Protein AF-0000000084808551 (afdb_homodimer)

Solvent-accessible surface area (backbone atoms only — not comparable to full-atom values): 12684 Å² total; per-residue (Å²): 131,80,80,49,69,65,49,28,39,49,51,32,48,53,36,48,51,49,49,54,62,71,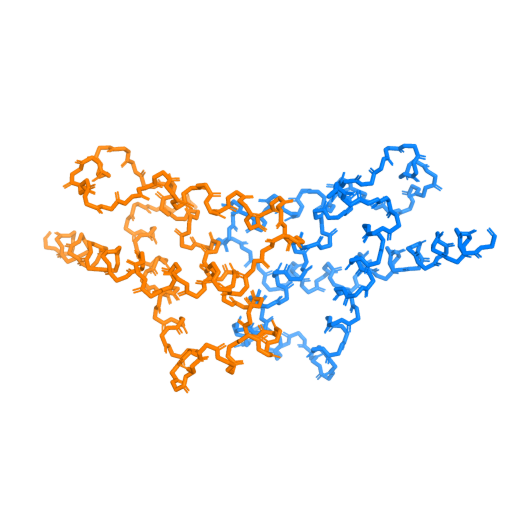46,59,90,57,50,70,69,59,47,61,71,34,62,67,60,45,45,33,49,49,36,39,47,39,51,35,20,45,32,56,61,69,46,56,65,75,62,47,67,73,44,71,88,53,64,61,64,57,38,42,53,47,32,50,40,59,64,73,37,58,90,69,66,48,58,66,60,55,50,48,42,60,70,62,55,41,57,62,50,47,56,50,37,51,52,51,52,55,54,66,76,99,129,81,79,50,69,66,50,31,38,47,51,34,49,52,35,50,50,48,50,53,63,71,47,61,90,57,50,68,68,59,47,62,70,34,63,67,60,45,42,33,48,50,36,39,47,38,51,35,20,45,32,56,63,68,46,56,65,77,61,49,67,74,44,71,88,54,63,62,66,58,39,44,51,47,33,48,38,57,64,73,37,56,89,69,66,46,60,67,60,54,50,48,43,60,69,63,54,41,56,64,51,47,55,49,36,51,52,53,52,56,54,65,76,100

Secondary structure (DSSP, 8-state):
----HHHHHHHHHHHHHHHHHHTTT--HHHHHH-HHHHHHHHHHHHHHHHHHHHS-HHHHTT-TTS-HHHHHHHHHHHHH-GGG--HHHHHHIIIIIHHHHHHHHHHHHHHHT-/-PPPHHHHHHHHHHHHHHHHHHTTT--HHHHHH-HHHHHHHHHHHHHHHHHHHHS-HHHHTT-TTS-HHHHHHHHHHHHH-GGG--HHHHHHIIIIIHHHHHHHHHHHHHHHT-

Foldseek 3Di:
DDDDLLSLLVLLLVLLVVLCVLCVPPDLVNQQVDPVSVVSLLVSLLSNLVSLVPHDPVLCVVPVVAPNVVSVVSNVCVVPVVVPDHSVVSVCCSVPRSVVSNVSSVVVNVVVVD/DDDDLLSLLVLLLVLLVVLCVLCVPPDLVNQQVDPVSVVSLLVSLLSNLVSLVPHDPVLCVVPVVAPNVVSVVVNVCVVPVVVPDHSVVSVCCSVPRSVVSNVSSVVVNVVVVD

Sequence (228 aa):
MPPSVDDRFRDILDAIAELDDLLQGYDFEKFSRERRTRLLTERLLEIVCEASRSIPDAIKQGEPTIDWRSMIDFGNLLRHAYHSTRADTVWEIIRNRLPPLQAFAERRLHQSGEMPPSVDDRFRDILDAIAELDDLLQGYDFEKFSRERRTRLLTERLLEIVCEASRSIPDAIKQGEPTIDWRSMIDFGNLLRHAYHSTRADTVWEIIRNRLPPLQAFAERRLHQSGE

Structure (mmCIF, N/CA/C/O backbone):
data_AF-0000000084808551-model_v1
#
loop_
_entity.id
_entity.type
_entity.pdbx_description
1 polymer 'DUF86 domain-containing protein'
#
loop_
_atom_site.group_PDB
_atom_site.id
_atom_site.type_symbol
_atom_site.label_atom_id
_atom_site.label_alt_id
_atom_site.label_comp_id
_atom_site.label_asym_id
_atom_site.label_entity_id
_atom_site.label_seq_id
_atom_site.pdbx_PDB_ins_code
_atom_site.Cartn_x
_atom_site.Cartn_y
_atom_site.Cartn_z
_atom_site.occupancy
_atom_site.B_iso_or_equiv
_atom_site.auth_seq_id
_atom_site.auth_comp_id
_atom_site.auth_asym_id
_atom_site.auth_atom_id
_atom_site.pdbx_PDB_model_num
ATOM 1 N N . MET A 1 1 ? 2.316 18.234 -12.75 1 75.12 1 MET A N 1
ATOM 2 C CA . MET A 1 1 ? 3.264 18.891 -11.852 1 75.12 1 MET A CA 1
ATOM 3 C C . MET A 1 1 ? 3.434 18.094 -10.562 1 75.12 1 MET A C 1
ATOM 5 O O . MET A 1 1 ? 2.506 17.406 -10.125 1 75.12 1 MET A O 1
ATOM 9 N N . PRO A 1 2 ? 4.637 18.125 -10.008 1 85 2 PRO A N 1
ATOM 10 C CA . PRO A 1 2 ? 4.82 17.438 -8.727 1 85 2 PRO A CA 1
ATOM 11 C C . PRO A 1 2 ? 3.998 18.062 -7.602 1 85 2 PRO A C 1
ATOM 13 O O . PRO A 1 2 ? 3.691 19.25 -7.641 1 85 2 PRO A O 1
ATOM 16 N N . PRO A 1 3 ? 3.602 17.266 -6.707 1 91.19 3 PRO A N 1
ATOM 17 C CA . PRO A 1 3 ? 2.838 17.797 -5.578 1 91.19 3 PRO A CA 1
ATOM 18 C C . PRO A 1 3 ? 3.623 18.844 -4.781 1 91.19 3 PRO A C 1
ATOM 20 O O . PRO A 1 3 ? 4.836 18.703 -4.609 1 91.19 3 PRO A O 1
ATOM 23 N N . SER A 1 4 ? 2.938 19.844 -4.344 1 94.62 4 SER A N 1
ATOM 24 C CA . SER A 1 4 ? 3.51 20.828 -3.443 1 94.62 4 SER A CA 1
ATOM 25 C C . SER A 1 4 ? 3.559 20.312 -2.01 1 94.62 4 SER A C 1
ATOM 27 O O . SER A 1 4 ? 3.018 19.25 -1.708 1 94.62 4 SER A O 1
ATOM 29 N N . VAL A 1 5 ? 4.184 21.109 -1.146 1 95.88 5 VAL A N 1
ATOM 30 C CA . VAL A 1 5 ? 4.219 20.75 0.27 1 95.88 5 VAL A CA 1
ATOM 31 C C . VAL A 1 5 ? 2.803 20.75 0.838 1 95.88 5 VAL A C 1
ATOM 33 O O . VAL A 1 5 ? 2.439 19.859 1.61 1 95.88 5 VAL A O 1
ATOM 36 N N . ASP A 1 6 ? 2.025 21.703 0.424 1 96.69 6 ASP A N 1
ATOM 37 C CA . ASP A 1 6 ? 0.639 21.766 0.875 1 96.69 6 ASP A CA 1
ATOM 38 C C . ASP A 1 6 ? -0.145 20.547 0.404 1 96.69 6 ASP A C 1
ATOM 40 O O . ASP A 1 6 ? -1.005 20.031 1.126 1 96.69 6 ASP A O 1
ATOM 44 N N . ASP A 1 7 ? 0.199 20.109 -0.811 1 96.62 7 ASP A N 1
ATOM 45 C CA . ASP A 1 7 ? -0.444 18.906 -1.312 1 96.62 7 ASP A CA 1
ATOM 46 C C . ASP A 1 7 ? -0.136 17.703 -0.415 1 96.62 7 ASP A C 1
ATOM 48 O O . ASP A 1 7 ? -1.01 16.875 -0.159 1 96.62 7 ASP A O 1
ATOM 52 N N . ARG A 1 8 ? 1.089 17.656 0.033 1 97.38 8 ARG A N 1
ATOM 53 C CA . ARG A 1 8 ? 1.497 16.562 0.903 1 97.38 8 ARG A CA 1
ATOM 54 C C . ARG A 1 8 ? 0.728 16.594 2.219 1 97.38 8 ARG A C 1
ATOM 56 O O . ARG A 1 8 ? 0.238 15.555 2.68 1 97.38 8 ARG A O 1
ATOM 63 N N . PHE A 1 9 ? 0.59 17.734 2.773 1 97.88 9 PHE A N 1
ATOM 64 C CA . PHE A 1 9 ? -0.144 17.844 4.027 1 97.88 9 PHE A CA 1
ATOM 65 C C . PHE A 1 9 ? -1.618 17.516 3.826 1 97.88 9 PHE A C 1
ATOM 67 O O . PHE A 1 9 ? -2.246 16.906 4.691 1 97.88 9 PHE A O 1
ATOM 74 N N . ARG A 1 10 ? -2.168 17.906 2.746 1 97.94 10 ARG A N 1
ATOM 75 C CA . ARG A 1 10 ? -3.561 17.578 2.463 1 97.94 10 ARG A CA 1
ATOM 76 C C . ARG A 1 10 ? -3.744 16.062 2.297 1 97.94 10 ARG A C 1
ATOM 78 O O . ARG A 1 10 ? -4.73 15.5 2.771 1 97.94 10 ARG A O 1
ATOM 85 N N . ASP A 1 11 ? -2.779 15.453 1.604 1 97.69 11 ASP A N 1
ATOM 86 C CA . ASP A 1 11 ? -2.836 14 1.454 1 97.69 11 ASP A CA 1
ATOM 87 C C . ASP A 1 11 ? -2.818 13.312 2.814 1 97.69 11 ASP A C 1
ATOM 89 O O . ASP A 1 11 ? -3.545 12.336 3.031 1 97.69 11 ASP A O 1
ATOM 93 N N . ILE A 1 12 ? -1.982 13.781 3.68 1 98.25 12 ILE A N 1
ATOM 94 C CA . ILE A 1 12 ? -1.879 13.242 5.031 1 98.25 12 ILE A CA 1
ATOM 95 C C . ILE A 1 12 ? -3.221 13.383 5.746 1 98.25 12 ILE A C 1
ATOM 97 O O . ILE A 1 12 ? -3.742 12.406 6.297 1 98.25 12 ILE A O 1
ATOM 101 N N . LEU A 1 13 ? -3.811 14.547 5.66 1 98.5 13 LEU A N 1
ATOM 102 C CA . LEU A 1 13 ? -5.051 14.805 6.383 1 98.5 13 LEU A CA 1
ATOM 103 C C . LEU A 1 13 ? -6.203 14 5.785 1 98.5 13 LEU A C 1
ATOM 105 O O . LEU A 1 13 ? -7.051 13.484 6.52 1 98.5 13 LEU A O 1
ATOM 109 N N . ASP A 1 14 ? -6.234 13.93 4.492 1 98.19 14 ASP A N 1
ATOM 110 C CA . ASP A 1 14 ? -7.273 13.141 3.836 1 98.19 14 ASP A CA 1
ATOM 111 C C . ASP A 1 14 ? -7.184 11.672 4.238 1 98.19 14 ASP A C 1
ATOM 113 O O . ASP A 1 14 ? -8.203 11.031 4.512 1 98.19 14 ASP A O 1
ATOM 117 N N . ALA A 1 15 ? -5.953 11.148 4.266 1 98.44 15 ALA A N 1
ATOM 118 C CA . ALA A 1 15 ? -5.754 9.75 4.641 1 98.44 15 ALA A CA 1
ATOM 119 C C . ALA A 1 15 ? -6.148 9.516 6.094 1 98.44 15 ALA A C 1
ATOM 121 O O . ALA A 1 15 ? -6.801 8.516 6.414 1 98.44 15 ALA A O 1
ATOM 122 N N . ILE A 1 16 ? -5.758 10.422 6.922 1 98.38 16 ILE A N 1
ATOM 123 C CA . ILE A 1 16 ? -6.082 10.273 8.336 1 98.38 16 ILE A CA 1
ATOM 124 C C . ILE A 1 16 ? -7.594 10.359 8.531 1 98.38 16 ILE A C 1
ATOM 126 O O . ILE A 1 16 ? -8.172 9.594 9.312 1 98.38 16 ILE A O 1
ATOM 130 N N . ALA A 1 17 ? -8.234 11.258 7.812 1 98.12 17 ALA A N 1
ATOM 131 C CA . ALA A 1 17 ? -9.688 11.375 7.898 1 98.12 17 ALA A CA 1
ATOM 132 C C . ALA A 1 17 ? -10.367 10.078 7.457 1 98.12 17 ALA A C 1
ATOM 134 O O . ALA A 1 17 ? -11.344 9.648 8.07 1 98.12 17 ALA A O 1
ATOM 135 N N . GLU A 1 18 ? -9.867 9.5 6.422 1 98.19 18 GLU A N 1
ATOM 136 C CA . GLU A 1 18 ? -10.391 8.227 5.949 1 98.19 18 GLU A CA 1
ATOM 137 C C . GLU A 1 18 ? -10.203 7.129 6.988 1 98.19 18 GLU A C 1
ATOM 139 O O . GLU A 1 18 ? -11.094 6.309 7.203 1 98.19 18 GLU A O 1
ATOM 144 N N . LEU A 1 19 ? -9.055 7.094 7.602 1 98.5 19 LEU A N 1
ATOM 145 C CA . LEU A 1 19 ? -8.773 6.105 8.641 1 98.5 19 LEU A CA 1
ATOM 146 C C . LEU A 1 19 ? -9.719 6.277 9.82 1 98.5 19 LEU A C 1
ATOM 148 O O . LEU A 1 19 ? -10.234 5.289 10.359 1 98.5 19 LEU A O 1
ATOM 152 N N . ASP A 1 20 ? -9.93 7.559 10.195 1 97.44 20 ASP A N 1
ATOM 153 C CA . ASP A 1 20 ? -10.836 7.84 11.297 1 97.44 20 ASP A CA 1
ATOM 154 C C . ASP A 1 20 ? -12.242 7.344 10.992 1 97.44 20 ASP A C 1
ATOM 156 O O . ASP A 1 20 ? -12.891 6.73 11.844 1 97.44 20 ASP A O 1
ATOM 160 N N . ASP A 1 21 ? -12.672 7.598 9.82 1 98.12 21 ASP A N 1
ATOM 161 C CA . ASP A 1 21 ? -14 7.16 9.398 1 98.12 21 ASP A CA 1
ATOM 162 C C . ASP A 1 21 ? -14.078 5.637 9.328 1 98.12 21 ASP A C 1
ATOM 164 O O . ASP A 1 21 ? -15.031 5.035 9.812 1 98.12 21 ASP A O 1
ATOM 168 N N . LEU A 1 22 ? -13.07 5.004 8.781 1 97.94 22 LEU A N 1
ATOM 169 C CA . LEU A 1 22 ? -13 3.561 8.578 1 97.94 22 LEU A CA 1
ATOM 170 C C . LEU A 1 22 ? -13.031 2.826 9.914 1 97.94 22 LEU A C 1
ATOM 172 O O . LEU A 1 22 ? -13.664 1.779 10.039 1 97.94 22 LEU A O 1
ATOM 176 N N . LEU A 1 23 ? -12.375 3.404 10.875 1 98 23 LEU A N 1
ATOM 177 C CA . LEU A 1 23 ? -12.117 2.65 12.094 1 98 23 LEU A CA 1
ATOM 178 C C . LEU A 1 23 ? -13.031 3.113 13.219 1 98 23 LEU A C 1
ATOM 180 O O . LEU A 1 23 ? -12.812 2.768 14.383 1 98 23 LEU A O 1
ATOM 184 N N . GLN A 1 24 ? -13.984 3.92 12.805 1 96.75 24 GLN A N 1
ATOM 185 C CA . GLN A 1 24 ? -14.984 4.293 13.805 1 96.75 24 GLN A CA 1
ATOM 186 C C . GLN A 1 24 ? -15.625 3.059 14.43 1 96.75 24 GLN A C 1
ATOM 188 O O . GLN A 1 24 ? -16.078 2.156 13.711 1 96.75 24 GLN A O 1
ATOM 193 N N . GLY A 1 25 ? -15.547 2.896 15.695 1 96.12 25 GLY A N 1
ATOM 194 C CA . GLY A 1 25 ? -16.188 1.805 16.406 1 96.12 25 GLY A CA 1
ATOM 195 C C . GLY A 1 25 ? -15.328 0.557 16.484 1 96.12 25 GLY A C 1
ATOM 196 O O . GLY A 1 25 ? -15.758 -0.471 17.016 1 96.12 25 GLY A O 1
ATOM 197 N N . TYR A 1 26 ? -14.188 0.643 15.93 1 97.06 26 TYR A N 1
ATOM 198 C CA . TYR A 1 26 ? -13.297 -0.514 15.969 1 97.06 26 TYR A CA 1
ATOM 199 C C . TYR A 1 26 ? -12.523 -0.562 17.281 1 97.06 26 TYR A C 1
ATOM 201 O O . TYR A 1 26 ? -12.055 0.47 17.766 1 97.06 26 TYR A O 1
ATOM 209 N N . ASP A 1 27 ? -12.5 -1.758 17.828 1 97.38 27 ASP A N 1
ATOM 210 C CA . ASP A 1 27 ? -11.453 -2.053 18.797 1 97.38 27 ASP A CA 1
ATOM 211 C C . ASP A 1 27 ? -10.367 -2.939 18.188 1 97.38 27 ASP A C 1
ATOM 213 O O . ASP A 1 27 ? -10.453 -3.303 17.016 1 97.38 27 ASP A O 1
ATOM 217 N N . PHE A 1 28 ? -9.328 -3.213 18.969 1 97.44 28 PHE A N 1
ATOM 218 C CA . PHE A 1 28 ? -8.195 -3.959 18.422 1 97.44 28 PHE A CA 1
ATOM 219 C C . PHE A 1 28 ? -8.633 -5.352 17.984 1 97.44 28 PHE A C 1
ATOM 221 O O . PHE A 1 28 ? -8.156 -5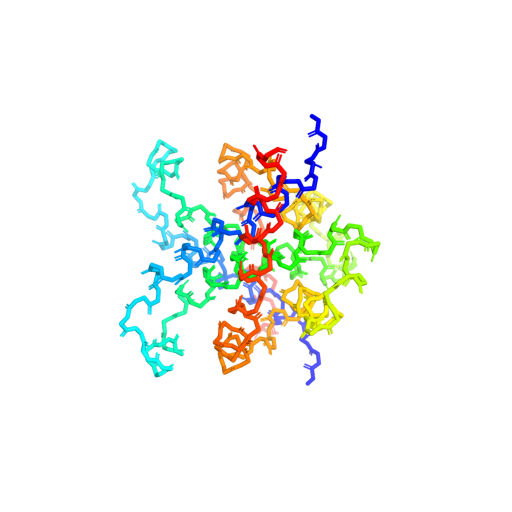.859 16.969 1 97.44 28 PHE A O 1
ATOM 228 N N . GLU A 1 29 ? -9.469 -5.926 18.703 1 98.06 29 GLU A N 1
ATOM 229 C CA . GLU A 1 29 ? -9.906 -7.277 18.375 1 98.06 29 GLU A CA 1
ATOM 230 C C . GLU A 1 29 ? -10.609 -7.32 17.031 1 98.06 29 GLU A C 1
ATOM 232 O O . GLU A 1 29 ? -10.305 -8.172 16.188 1 98.06 29 GLU A O 1
ATOM 237 N N . LYS A 1 30 ? -11.539 -6.441 16.859 1 98 30 LYS A N 1
ATOM 238 C CA . LYS A 1 30 ? -12.227 -6.359 15.578 1 98 30 LYS A CA 1
ATOM 239 C C . LYS A 1 30 ? -11.258 -6.027 14.453 1 98 30 LYS A C 1
ATOM 241 O O . LYS A 1 30 ? -11.305 -6.633 13.383 1 98 30 LYS A O 1
ATOM 246 N N . PHE A 1 31 ? -10.422 -5.117 14.742 1 98.25 31 PHE A N 1
ATOM 247 C CA . PHE A 1 31 ? -9.43 -4.699 13.758 1 98.25 31 PHE A CA 1
ATOM 248 C C . PHE A 1 31 ? -8.547 -5.871 13.344 1 98.25 31 PHE A C 1
ATOM 250 O O . PHE A 1 31 ? -8.312 -6.09 12.156 1 98.25 31 PHE A O 1
ATOM 257 N N . SER A 1 32 ? -8.117 -6.629 14.297 1 97.69 32 SER A N 1
ATOM 258 C CA . SER A 1 32 ? -7.168 -7.715 14.055 1 97.69 32 SER A CA 1
ATOM 259 C C . SER A 1 32 ? -7.809 -8.836 13.25 1 97.69 32 SER A C 1
ATOM 261 O O . SER A 1 32 ? -7.121 -9.555 12.523 1 97.69 32 SER A O 1
ATOM 263 N N . ARG A 1 33 ? -9.094 -8.945 13.234 1 97.12 33 ARG A N 1
ATOM 264 C CA . ARG A 1 33 ? -9.781 -10.062 12.602 1 97.12 33 ARG A CA 1
ATOM 265 C C . ARG A 1 33 ? -10.203 -9.711 11.18 1 97.12 33 ARG A C 1
ATOM 267 O O . ARG A 1 33 ? -10.523 -10.602 10.391 1 97.12 33 ARG A O 1
ATOM 274 N N . GLU A 1 34 ? -10.219 -8.469 10.867 1 97.31 34 GLU A N 1
ATOM 275 C CA . GLU A 1 34 ? -10.711 -8.047 9.562 1 97.31 34 GLU A CA 1
ATOM 276 C C . GLU A 1 34 ? -9.562 -7.727 8.617 1 97.31 34 GLU A C 1
ATOM 278 O O . GLU A 1 34 ? -9.125 -6.578 8.523 1 97.31 34 GLU A O 1
ATOM 283 N N . ARG A 1 35 ? -9.25 -8.664 7.855 1 96.25 35 ARG A N 1
ATOM 284 C CA . ARG A 1 35 ? -8.055 -8.609 7.016 1 96.25 35 ARG A CA 1
ATOM 285 C C . ARG A 1 35 ? -8.141 -7.453 6.023 1 96.25 35 ARG A C 1
ATOM 287 O O . ARG A 1 35 ? -7.18 -6.695 5.863 1 96.25 35 ARG A O 1
ATOM 294 N N . ARG A 1 36 ? -9.312 -7.281 5.395 1 97.62 36 ARG A N 1
ATOM 295 C CA . ARG A 1 36 ? -9.422 -6.238 4.375 1 97.62 36 ARG A CA 1
ATOM 296 C C . ARG A 1 36 ? -9.305 -4.852 4.996 1 97.62 36 ARG A C 1
ATOM 298 O O . ARG A 1 36 ? -8.727 -3.943 4.395 1 97.62 36 ARG A O 1
ATOM 305 N N . THR A 1 37 ? -9.859 -4.719 6.188 1 98.19 37 THR A N 1
ATOM 306 C CA . THR A 1 37 ? -9.727 -3.449 6.895 1 98.19 37 THR A CA 1
ATOM 307 C C . THR A 1 37 ? -8.266 -3.168 7.23 1 98.19 37 THR A C 1
ATOM 309 O O . THR A 1 37 ? -7.797 -2.033 7.105 1 98.19 37 THR A O 1
ATOM 312 N N . ARG A 1 38 ? -7.562 -4.199 7.562 1 97.94 38 ARG A N 1
ATOM 313 C CA . ARG A 1 38 ? -6.148 -4.031 7.883 1 97.94 38 ARG A CA 1
ATOM 314 C C . ARG A 1 38 ? -5.348 -3.658 6.641 1 97.94 38 ARG A C 1
ATOM 316 O O . ARG A 1 38 ? -4.492 -2.773 6.691 1 97.94 38 ARG A O 1
ATOM 323 N N . LEU A 1 39 ? -5.637 -4.312 5.574 1 98.19 39 LEU A N 1
ATOM 324 C CA . LEU A 1 39 ? -4.93 -4.02 4.328 1 98.19 39 LEU A CA 1
ATOM 325 C C . LEU A 1 39 ? -5.223 -2.596 3.863 1 98.19 39 LEU A C 1
ATOM 327 O O . LEU A 1 39 ? -4.316 -1.881 3.43 1 98.19 39 LEU A O 1
ATOM 331 N N . LEU A 1 40 ? -6.469 -2.191 3.955 1 98.5 40 LEU A N 1
ATOM 332 C CA . LEU A 1 40 ? -6.852 -0.828 3.6 1 98.5 40 LEU A CA 1
ATOM 333 C C . LEU A 1 40 ? -6.145 0.184 4.496 1 98.5 40 LEU A C 1
ATOM 335 O O . LEU A 1 40 ? -5.656 1.21 4.016 1 98.5 40 LEU A O 1
ATOM 339 N N . THR A 1 41 ? -6.102 -0.129 5.766 1 98.56 41 THR A N 1
ATOM 340 C CA . THR A 1 41 ? -5.398 0.711 6.727 1 98.56 41 THR A CA 1
ATOM 341 C C . THR A 1 41 ? -3.93 0.859 6.344 1 98.56 41 THR A C 1
ATOM 343 O O . THR A 1 41 ? -3.389 1.968 6.348 1 98.56 41 THR A O 1
ATOM 346 N N . GLU A 1 42 ? -3.328 -0.219 5.984 1 98.19 42 GLU A N 1
ATOM 347 C CA . GLU A 1 42 ? -1.921 -0.202 5.598 1 98.19 42 GLU A CA 1
ATOM 348 C C . GLU A 1 42 ? -1.697 0.668 4.363 1 98.19 42 GLU A C 1
ATOM 350 O O . GLU A 1 42 ? -0.711 1.404 4.289 1 98.19 42 GLU A O 1
ATOM 355 N N . ARG A 1 43 ? -2.578 0.612 3.42 1 98.12 43 ARG A N 1
ATOM 356 C CA . ARG A 1 43 ? -2.453 1.433 2.219 1 98.12 43 ARG A CA 1
ATOM 357 C C . ARG A 1 43 ? -2.541 2.916 2.559 1 98.12 43 ARG A C 1
ATOM 359 O O . ARG A 1 43 ? -1.754 3.721 2.057 1 98.12 43 ARG A O 1
ATOM 366 N N . LEU A 1 44 ? -3.479 3.25 3.387 1 98.38 44 LEU A N 1
ATOM 367 C CA . LEU A 1 44 ? -3.633 4.641 3.803 1 98.38 44 LEU A CA 1
ATOM 368 C C . LEU A 1 44 ? -2.408 5.113 4.578 1 98.38 44 LEU A C 1
ATOM 370 O O . LEU A 1 44 ? -1.954 6.246 4.402 1 98.38 44 LEU A O 1
ATOM 374 N N . LEU A 1 45 ? -1.855 4.215 5.398 1 98.06 45 LEU A N 1
ATOM 375 C CA . LEU A 1 45 ? -0.653 4.555 6.152 1 98.06 45 LEU A CA 1
ATOM 376 C C . LEU A 1 45 ? 0.543 4.719 5.219 1 98.06 45 LEU A C 1
ATOM 378 O O . LEU A 1 45 ? 1.408 5.566 5.457 1 98.06 45 LEU A O 1
ATOM 382 N N . GLU A 1 46 ? 0.607 3.895 4.203 1 97.75 46 GLU A N 1
ATOM 383 C CA . GLU A 1 46 ? 1.666 4.059 3.213 1 97.75 46 GLU A CA 1
ATOM 384 C C . GLU A 1 46 ? 1.619 5.449 2.58 1 97.75 46 GLU A C 1
ATOM 386 O O . GLU A 1 46 ? 2.658 6.082 2.391 1 97.75 46 GLU A O 1
ATOM 391 N N . ILE A 1 47 ? 0.423 5.914 2.268 1 97.75 47 ILE A N 1
ATOM 392 C CA . ILE A 1 47 ? 0.257 7.246 1.695 1 97.75 47 ILE A CA 1
ATOM 393 C C . ILE A 1 47 ? 0.747 8.297 2.688 1 97.75 47 ILE A C 1
ATOM 395 O O . ILE A 1 47 ? 1.508 9.195 2.324 1 97.75 47 ILE A O 1
ATOM 399 N N . VAL A 1 48 ? 0.385 8.148 3.932 1 98.06 48 VAL A N 1
ATOM 400 C CA . VAL A 1 48 ? 0.792 9.086 4.973 1 98.06 48 VAL A CA 1
ATOM 401 C C . VAL A 1 48 ? 2.314 9.102 5.086 1 98.06 48 VAL A C 1
ATOM 403 O O . VAL A 1 48 ? 2.928 10.172 5.121 1 98.06 48 VAL A O 1
ATOM 406 N N . CYS A 1 49 ? 2.889 7.922 5.129 1 97.12 49 CYS A N 1
ATOM 407 C CA . CYS A 1 49 ? 4.332 7.812 5.309 1 97.12 49 CYS A CA 1
ATOM 408 C C . CYS A 1 49 ? 5.074 8.391 4.105 1 97.12 49 CYS A C 1
ATOM 410 O O . CYS A 1 49 ? 6.055 9.117 4.27 1 97.12 49 CYS A O 1
ATOM 412 N N . GLU A 1 50 ? 4.609 8.141 2.918 1 97.06 50 GLU A N 1
ATOM 413 C CA . GLU A 1 50 ? 5.258 8.664 1.723 1 97.06 50 GLU A CA 1
ATOM 414 C C . GLU A 1 50 ? 5.129 10.188 1.649 1 97.06 50 GLU A C 1
ATOM 416 O O . GLU A 1 50 ? 6.09 10.883 1.315 1 97.06 50 GLU A O 1
ATOM 421 N N . ALA A 1 51 ? 3.936 10.664 1.917 1 96.88 51 ALA A N 1
ATOM 422 C CA . ALA A 1 51 ? 3.736 12.117 1.947 1 96.88 51 ALA A CA 1
ATOM 423 C C . ALA A 1 51 ? 4.652 12.773 2.975 1 96.88 51 ALA A C 1
ATOM 425 O O . ALA A 1 51 ? 5.258 13.812 2.701 1 96.88 51 ALA A O 1
ATOM 426 N N . SER A 1 52 ? 4.727 12.156 4.133 1 97 52 SER A N 1
ATOM 427 C CA . SER A 1 52 ? 5.605 12.664 5.184 1 97 52 SER A CA 1
ATOM 428 C C . SER A 1 52 ? 7.059 12.695 4.723 1 97 52 SER A C 1
ATOM 430 O O . SER A 1 52 ? 7.777 13.664 4.988 1 97 52 SER A O 1
ATOM 432 N N . ARG A 1 53 ? 7.434 11.633 4.105 1 96.19 53 ARG A N 1
ATOM 433 C CA . ARG A 1 53 ? 8.797 11.539 3.6 1 96.19 53 ARG A CA 1
ATOM 434 C C . ARG A 1 53 ? 9.117 12.688 2.652 1 96.19 53 ARG A C 1
ATOM 436 O O . ARG A 1 53 ? 10.242 13.188 2.627 1 96.19 53 ARG A O 1
ATOM 443 N N . S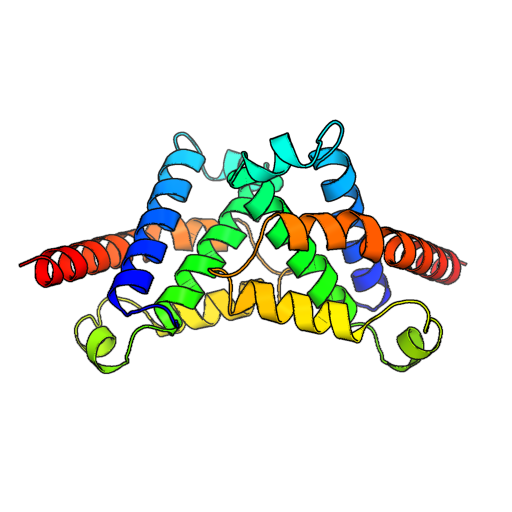ER A 1 54 ? 8.156 13.125 1.948 1 95.94 54 SER A N 1
ATOM 444 C CA . SER A 1 54 ? 8.344 14.102 0.885 1 95.94 54 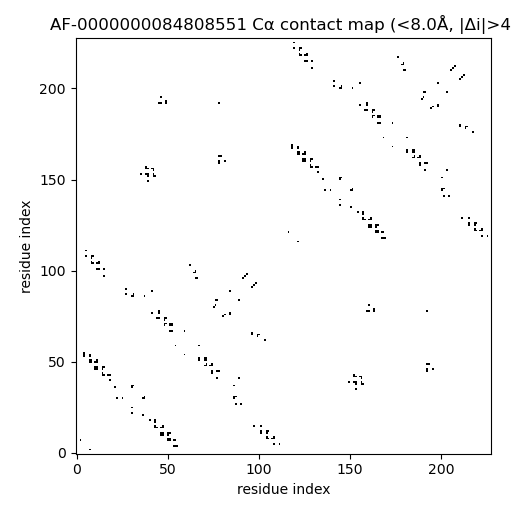SER A CA 1
ATOM 445 C C . SER A 1 54 ? 8.367 15.523 1.441 1 95.94 54 SER A C 1
ATOM 447 O O . SER A 1 54 ? 8.688 16.469 0.722 1 95.94 54 SER A O 1
ATOM 449 N N . ILE A 1 55 ? 8.031 15.727 2.67 1 96.56 55 ILE A N 1
ATOM 450 C CA . ILE A 1 55 ? 8.094 17.031 3.312 1 96.56 55 ILE A CA 1
ATOM 451 C C . ILE A 1 55 ? 9.555 17.438 3.51 1 96.56 55 ILE A C 1
ATOM 453 O O . ILE A 1 55 ? 10.375 16.641 3.967 1 96.56 55 ILE A O 1
ATOM 457 N N . PRO A 1 56 ? 9.883 18.656 3.211 1 97.25 56 PRO A N 1
ATOM 458 C CA . PRO A 1 56 ? 11.266 19.125 3.344 1 97.25 56 PRO A CA 1
ATOM 459 C C . PRO A 1 56 ? 11.773 19.062 4.785 1 97.25 56 PRO A C 1
ATOM 461 O O . PRO A 1 56 ? 11.016 19.328 5.719 1 97.25 56 PRO A O 1
ATOM 464 N N . ASP A 1 57 ? 13.078 18.812 4.914 1 96.25 57 ASP A N 1
ATOM 465 C CA . ASP A 1 57 ? 13.703 18.656 6.223 1 96.25 57 ASP A CA 1
ATOM 466 C C . ASP A 1 57 ? 13.547 19.938 7.051 1 96.25 57 ASP A C 1
ATOM 468 O O . ASP A 1 57 ? 13.406 19.875 8.273 1 96.25 57 ASP A O 1
ATOM 472 N N . ALA A 1 58 ? 13.594 21.047 6.43 1 96.56 58 ALA A N 1
ATOM 473 C CA . ALA A 1 58 ? 13.469 22.312 7.133 1 96.56 58 ALA A CA 1
ATOM 474 C C . ALA A 1 58 ? 12.141 22.406 7.871 1 96.56 58 ALA A C 1
ATOM 476 O O . ALA A 1 58 ? 12.062 22.984 8.961 1 96.56 58 ALA A O 1
ATOM 477 N N . ILE A 1 59 ? 11.117 21.891 7.305 1 96.25 59 ILE A N 1
ATOM 478 C CA . ILE A 1 59 ? 9.797 21.906 7.914 1 96.25 59 ILE A CA 1
ATOM 479 C C . ILE A 1 59 ? 9.727 20.859 9.023 1 96.25 59 ILE A C 1
ATOM 481 O O . ILE A 1 59 ? 9.227 21.141 10.117 1 96.25 59 ILE A O 1
ATOM 485 N N . LYS A 1 60 ? 10.273 19.734 8.82 1 96.12 60 LYS A N 1
ATOM 486 C CA . LYS A 1 60 ? 10.273 18.656 9.805 1 96.12 60 LYS A CA 1
ATOM 487 C C . LYS A 1 60 ? 11.023 19.078 11.07 1 96.12 60 LYS A C 1
ATOM 489 O O . LYS A 1 60 ? 10.594 18.766 12.18 1 96.12 60 LYS A O 1
ATOM 494 N N . GLN A 1 61 ? 12.094 19.703 10.797 1 95.12 61 GLN A N 1
ATOM 495 C CA . GLN A 1 61 ? 12.938 20.125 11.906 1 95.12 61 GLN A CA 1
ATOM 496 C C . GLN A 1 61 ? 12.188 21.094 12.82 1 95.12 61 GLN A C 1
ATOM 498 O O . GLN A 1 61 ? 12.508 21.219 14.008 1 95.12 61 GLN A O 1
ATOM 503 N N . GLY A 1 62 ? 11.18 21.734 12.258 1 92.75 62 GLY A N 1
ATOM 504 C CA . GLY A 1 62 ? 10.375 22.672 13.039 1 92.75 62 GLY A CA 1
ATOM 505 C C . GLY A 1 62 ? 9.406 21.969 13.969 1 92.75 62 GLY A C 1
ATOM 506 O O . GLY A 1 62 ? 8.805 22.609 14.844 1 92.75 62 GLY A O 1
ATOM 507 N N . GLU A 1 63 ? 9.203 20.688 13.805 1 95.31 63 GLU A N 1
ATOM 508 C CA . GLU A 1 63 ? 8.32 19.891 14.656 1 95.31 63 GLU A CA 1
ATOM 509 C C . GLU A 1 63 ? 8.992 18.594 15.094 1 95.31 63 GLU A C 1
ATOM 511 O O . GLU A 1 63 ? 8.617 17.516 14.648 1 95.31 63 GLU A O 1
ATOM 516 N N . PRO A 1 64 ? 9.875 18.656 16.078 1 91.94 64 PRO A N 1
ATOM 517 C CA . PRO A 1 64 ? 10.68 17.5 16.484 1 91.94 64 PRO A CA 1
ATOM 518 C C . PRO A 1 64 ? 9.883 16.5 17.312 1 91.94 64 PRO A C 1
ATOM 520 O O . PRO A 1 64 ? 10.352 15.391 17.578 1 91.94 64 PRO A O 1
ATOM 523 N N . THR A 1 65 ? 8.727 16.875 17.734 1 93 65 THR A N 1
ATOM 524 C CA . THR A 1 65 ? 7.902 15.969 18.531 1 93 65 THR A CA 1
ATOM 525 C C . THR A 1 65 ? 7.371 14.828 17.656 1 93 65 THR A C 1
ATOM 527 O O . THR A 1 65 ? 6.941 13.797 18.188 1 93 65 THR A O 1
ATOM 530 N N . ILE A 1 66 ? 7.387 15.07 16.422 1 95.94 66 ILE A N 1
ATOM 531 C CA . ILE A 1 66 ? 7 14.016 15.484 1 95.94 66 ILE A CA 1
ATOM 532 C C . ILE A 1 66 ? 8.219 13.156 15.156 1 95.94 66 ILE A C 1
ATOM 534 O O . ILE A 1 66 ? 9.281 13.68 14.805 1 95.94 66 ILE A O 1
ATOM 538 N N . ASP A 1 67 ? 8.07 11.875 15.344 1 93.81 67 ASP A N 1
ATOM 539 C CA . ASP A 1 67 ? 9.133 10.945 14.969 1 93.81 67 ASP A CA 1
ATOM 540 C C . ASP A 1 67 ? 9.102 10.648 13.469 1 93.81 67 ASP A C 1
ATOM 542 O O . ASP A 1 67 ? 8.641 9.594 13.047 1 93.81 67 ASP A O 1
ATOM 546 N N . TRP A 1 68 ? 9.711 11.516 12.688 1 95.69 68 TRP A N 1
ATOM 547 C CA . TRP A 1 68 ? 9.688 11.445 11.227 1 95.69 68 TRP A CA 1
ATOM 548 C C . TRP A 1 68 ? 10.406 10.195 10.734 1 95.69 68 TRP A C 1
ATOM 550 O O . TRP A 1 68 ? 9.977 9.562 9.766 1 95.69 68 TRP A O 1
ATOM 560 N N . ARG A 1 69 ? 11.422 9.859 11.406 1 94.25 69 ARG A N 1
ATOM 561 C CA . ARG A 1 69 ? 12.203 8.688 11.016 1 94.25 69 ARG A CA 1
ATOM 562 C C . ARG A 1 69 ? 11.391 7.41 11.164 1 94.25 69 ARG A C 1
ATOM 564 O O . ARG A 1 69 ? 11.43 6.535 10.297 1 94.25 69 ARG A O 1
ATOM 571 N N . SER A 1 70 ? 10.633 7.332 12.164 1 93.25 70 SER A N 1
ATOM 572 C CA . SER A 1 70 ? 9.805 6.152 12.391 1 93.25 70 SER A CA 1
ATOM 573 C C . SER A 1 70 ? 8.734 6.02 11.312 1 93.25 70 SER A C 1
ATOM 575 O O . SER A 1 70 ? 8.383 4.906 10.914 1 93.25 70 SER A O 1
ATOM 577 N N . MET A 1 71 ? 8.266 7.125 10.844 1 93.88 71 MET A N 1
ATOM 578 C CA . MET A 1 71 ? 7.277 7.105 9.773 1 93.88 71 MET A CA 1
ATOM 579 C C . MET A 1 71 ? 7.883 6.566 8.477 1 93.88 71 MET A C 1
ATOM 581 O O . MET A 1 71 ? 7.27 5.746 7.797 1 93.88 71 MET A O 1
ATOM 585 N N . ILE A 1 72 ? 9.039 7.027 8.266 1 93.38 72 ILE A N 1
ATOM 586 C CA . ILE A 1 72 ? 9.742 6.578 7.07 1 93.38 72 ILE A CA 1
ATOM 587 C C . ILE A 1 72 ? 10.039 5.086 7.176 1 93.38 72 ILE A C 1
ATOM 589 O O . ILE A 1 72 ? 9.797 4.328 6.234 1 93.38 72 ILE A O 1
ATOM 593 N N . ASP A 1 73 ? 10.531 4.699 8.328 1 93.69 73 ASP A N 1
ATOM 594 C CA . ASP A 1 73 ? 10.859 3.299 8.562 1 93.69 73 ASP A CA 1
ATOM 595 C C . ASP A 1 73 ? 9.617 2.414 8.453 1 93.69 73 ASP A C 1
ATOM 597 O O . ASP A 1 73 ? 9.695 1.296 7.938 1 93.69 73 ASP A O 1
ATOM 601 N N . PHE A 1 74 ? 8.562 2.914 8.945 1 94.5 74 PHE A N 1
ATOM 602 C CA . PHE A 1 74 ? 7.324 2.148 8.883 1 94.5 74 PHE A CA 1
ATOM 603 C C . PHE A 1 74 ? 6.852 2.004 7.441 1 94.5 74 PHE A C 1
ATOM 605 O O . PHE A 1 74 ? 6.379 0.938 7.043 1 94.5 74 PHE A O 1
ATOM 612 N N . GLY A 1 75 ? 6.914 3.049 6.664 1 94.25 75 GLY A N 1
ATOM 613 C CA . GLY A 1 75 ? 6.625 2.953 5.242 1 94.25 75 GLY A CA 1
ATOM 614 C C . GLY A 1 75 ? 7.441 1.888 4.535 1 94.25 75 GLY A C 1
ATOM 615 O O . GLY A 1 75 ? 6.906 1.108 3.746 1 94.25 75 GLY A O 1
ATOM 616 N N . ASN A 1 76 ? 8.672 1.864 4.859 1 92.94 76 ASN A N 1
ATOM 617 C CA . ASN A 1 76 ? 9.555 0.86 4.285 1 92.94 76 ASN A CA 1
ATOM 618 C C . ASN A 1 76 ? 9.141 -0.552 4.684 1 92.94 76 ASN A C 1
ATOM 620 O O . ASN A 1 76 ? 9.195 -1.474 3.867 1 92.94 76 ASN A O 1
ATOM 624 N N . LEU A 1 77 ? 8.805 -0.626 5.922 1 93.88 77 LEU A N 1
ATOM 625 C CA . LEU A 1 77 ? 8.352 -1.917 6.426 1 93.88 77 LEU A CA 1
ATOM 626 C C . LEU A 1 77 ? 7.117 -2.395 5.668 1 93.88 77 LEU A C 1
ATOM 628 O O . LEU A 1 77 ? 7.051 -3.553 5.25 1 93.88 77 LEU A O 1
ATOM 632 N N . LEU A 1 78 ? 6.16 -1.542 5.445 1 95.19 78 LEU A N 1
ATOM 633 C CA . LEU A 1 78 ? 4.926 -1.9 4.754 1 95.19 78 LEU A CA 1
ATOM 634 C C . LEU A 1 78 ? 5.215 -2.342 3.322 1 95.19 78 LEU A C 1
ATOM 636 O O . LEU A 1 78 ? 4.559 -3.244 2.803 1 95.19 78 LEU A O 1
ATOM 640 N N . ARG A 1 79 ? 6.176 -1.738 2.75 1 92.25 79 ARG A N 1
ATOM 641 C CA . ARG A 1 79 ? 6.504 -2.016 1.355 1 92.25 79 ARG A CA 1
ATOM 642 C C . ARG A 1 79 ? 7.27 -3.328 1.223 1 92.25 79 ARG A C 1
ATOM 644 O O . ARG A 1 79 ? 6.945 -4.16 0.376 1 92.25 79 ARG A O 1
ATOM 651 N N . HIS A 1 80 ? 8.25 -3.561 2.115 1 91.62 80 HIS A N 1
ATOM 652 C CA . HIS A 1 80 ? 9.195 -4.648 1.882 1 91.62 80 HIS A CA 1
ATOM 653 C C . HIS A 1 80 ? 8.891 -5.844 2.781 1 91.62 80 HIS A C 1
ATOM 655 O O . HIS A 1 80 ? 9.211 -6.98 2.438 1 91.62 80 HIS A O 1
ATOM 661 N N . ALA A 1 81 ? 8.328 -5.586 3.875 1 92.25 81 ALA A N 1
ATOM 662 C CA . ALA A 1 81 ? 8.086 -6.645 4.852 1 92.25 81 ALA A CA 1
ATOM 663 C C . ALA A 1 81 ? 6.594 -6.82 5.105 1 92.25 81 ALA A C 1
ATOM 665 O O . ALA A 1 81 ? 6.156 -6.887 6.258 1 92.25 81 ALA A O 1
ATOM 666 N N . TYR A 1 82 ? 5.867 -6.887 4.023 1 92.56 82 TYR A N 1
ATOM 667 C CA . TYR A 1 82 ? 4.418 -7.016 4.109 1 92.56 82 TYR A CA 1
ATOM 668 C C . TYR A 1 82 ? 4.031 -8.273 4.887 1 92.56 82 TYR A C 1
ATOM 670 O O . TYR A 1 82 ? 2.971 -8.312 5.516 1 92.56 82 TYR A O 1
ATOM 678 N N . HIS A 1 83 ? 4.812 -9.273 4.883 1 90.5 83 HIS A N 1
ATOM 679 C CA . HIS A 1 83 ? 4.52 -10.547 5.527 1 90.5 83 HIS A CA 1
ATOM 680 C C . HIS A 1 83 ? 4.758 -10.469 7.035 1 90.5 83 HIS A C 1
ATOM 682 O O . HIS A 1 83 ? 4.34 -11.359 7.777 1 90.5 83 HIS A O 1
ATOM 688 N N . SER A 1 84 ? 5.387 -9.43 7.453 1 90.19 84 SER A N 1
ATOM 689 C CA . SER A 1 84 ? 5.746 -9.305 8.859 1 90.19 84 SER A CA 1
ATOM 690 C C . SER A 1 84 ? 4.965 -8.18 9.539 1 90.19 84 SER A C 1
ATOM 692 O O . SER A 1 84 ? 5.219 -7.855 10.695 1 90.19 84 SER A O 1
ATOM 694 N N . THR A 1 85 ? 4.055 -7.641 8.789 1 92 85 THR A N 1
ATOM 695 C CA . THR A 1 85 ? 3.262 -6.555 9.359 1 92 85 THR A CA 1
ATOM 696 C C . THR A 1 85 ? 2.252 -7.098 10.367 1 92 85 THR A C 1
ATOM 698 O O . THR A 1 85 ? 1.426 -7.949 10.031 1 92 85 THR A O 1
ATOM 701 N N . ARG A 1 86 ? 2.35 -6.672 11.586 1 93.75 86 ARG A N 1
ATOM 702 C CA . ARG A 1 86 ? 1.463 -7.129 12.656 1 93.75 86 ARG A CA 1
ATOM 703 C C . ARG A 1 86 ? 0.333 -6.133 12.891 1 93.75 86 ARG A C 1
ATOM 705 O O . ARG A 1 86 ? 0.556 -4.922 12.891 1 93.75 86 ARG A O 1
ATOM 712 N N . ALA A 1 87 ? -0.803 -6.664 13.188 1 96.12 87 ALA A N 1
ATOM 713 C CA . ALA A 1 87 ? -1.977 -5.836 13.453 1 96.12 87 ALA A CA 1
ATOM 714 C C . ALA A 1 87 ? -1.737 -4.906 14.641 1 96.12 87 ALA A C 1
ATOM 716 O O . ALA A 1 87 ? -2.182 -3.756 14.633 1 96.12 87 ALA A O 1
ATOM 717 N N . ASP A 1 88 ? -1.027 -5.422 15.617 1 95.88 88 ASP A N 1
ATOM 718 C CA . ASP A 1 88 ? -0.808 -4.617 16.812 1 95.88 88 ASP A CA 1
ATOM 719 C C . ASP A 1 88 ? 0.097 -3.426 16.516 1 95.88 88 ASP A C 1
ATOM 721 O O . ASP A 1 88 ? -0.126 -2.326 17.031 1 95.88 88 ASP A O 1
ATOM 725 N N . THR A 1 89 ? 1.108 -3.617 15.656 1 94.31 89 THR A N 1
ATOM 726 C CA . THR A 1 89 ? 1.991 -2.525 15.266 1 94.31 89 THR A CA 1
ATOM 727 C C . THR A 1 89 ? 1.226 -1.47 14.477 1 94.31 89 THR A C 1
ATOM 729 O O . THR A 1 89 ? 1.349 -0.273 14.742 1 94.31 89 THR A O 1
ATOM 732 N N . VAL A 1 90 ? 0.412 -1.886 13.586 1 96.56 90 VAL A N 1
ATOM 733 C CA . VAL A 1 90 ? -0.379 -0.976 12.758 1 96.56 90 VAL A CA 1
ATOM 734 C C . VAL A 1 90 ? -1.343 -0.187 13.648 1 96.56 90 VAL A C 1
ATOM 736 O O . VAL A 1 90 ? -1.455 1.034 13.516 1 96.56 90 VAL A O 1
ATOM 739 N N . TRP A 1 91 ? -1.896 -0.886 14.547 1 95.88 91 TRP A N 1
ATOM 740 C CA . TRP A 1 91 ? -2.863 -0.283 15.453 1 95.88 91 TRP A CA 1
ATOM 741 C C . TRP A 1 91 ? -2.197 0.766 16.344 1 95.88 91 TRP A C 1
ATOM 743 O O . TRP A 1 91 ? -2.746 1.852 16.547 1 95.88 91 TRP A O 1
ATOM 753 N N . GLU A 1 92 ? -1.056 0.483 16.766 1 93.44 92 GLU A N 1
ATOM 754 C CA . GLU A 1 92 ? -0.307 1.405 17.625 1 93.44 92 GLU A CA 1
ATOM 755 C C . GLU A 1 92 ? 0.071 2.672 16.859 1 93.44 92 GLU A C 1
ATOM 757 O O . GLU A 1 92 ? -0.002 3.775 17.406 1 93.44 92 GLU A O 1
ATOM 762 N N . ILE A 1 93 ? 0.455 2.498 15.656 1 93.5 93 ILE A N 1
ATOM 763 C CA . ILE A 1 93 ? 0.84 3.641 14.844 1 93.5 93 ILE A CA 1
ATOM 764 C C . ILE A 1 93 ? -0.361 4.562 14.648 1 93.5 93 ILE A C 1
ATOM 766 O O . ILE A 1 93 ? -0.248 5.781 14.805 1 93.5 93 ILE A O 1
ATOM 770 N N . ILE A 1 94 ? -1.48 3.998 14.367 1 95.19 94 ILE A N 1
ATOM 771 C CA . ILE A 1 94 ? -2.701 4.762 14.125 1 95.19 94 ILE A CA 1
ATOM 772 C C . ILE A 1 94 ? -3.074 5.551 15.375 1 95.19 94 ILE A C 1
ATOM 774 O O . ILE A 1 94 ? -3.426 6.727 15.289 1 95.19 94 ILE A O 1
ATOM 778 N N . ARG A 1 95 ? -2.887 4.977 16.469 1 93.75 95 ARG A N 1
ATOM 779 C CA . ARG A 1 95 ? -3.396 5.551 17.703 1 93.75 95 ARG A CA 1
ATOM 780 C C . ARG A 1 95 ? -2.408 6.555 18.297 1 93.75 95 ARG A C 1
ATOM 782 O O . ARG A 1 95 ? -2.811 7.535 18.922 1 93.75 95 ARG A O 1
ATOM 789 N N . ASN A 1 96 ? -1.161 6.363 18 1 93.38 96 ASN A N 1
ATOM 790 C CA . ASN A 1 96 ? -0.181 7.145 18.75 1 93.38 96 ASN A CA 1
ATOM 791 C C . ASN A 1 96 ? 0.593 8.094 17.844 1 93.38 96 ASN A C 1
ATOM 793 O O . ASN A 1 96 ? 1.029 9.164 18.266 1 93.38 96 ASN A O 1
ATOM 797 N N . ARG A 1 97 ? 0.809 7.707 16.656 1 94.44 97 ARG A N 1
ATOM 798 C CA . ARG A 1 97 ? 1.706 8.492 15.812 1 94.44 97 ARG A CA 1
ATOM 799 C C . ARG A 1 97 ? 0.922 9.43 14.906 1 94.44 97 ARG A C 1
ATOM 801 O O . ARG A 1 97 ? 1.414 10.5 14.547 1 94.44 97 ARG A O 1
ATOM 808 N N . LEU A 1 98 ? -0.344 9.117 14.617 1 96.62 98 LEU A N 1
ATOM 809 C CA . LEU A 1 98 ? -1.091 9.898 13.641 1 96.62 98 LEU A CA 1
ATOM 810 C C . LEU A 1 98 ? -1.643 11.172 14.273 1 96.62 98 LEU A C 1
ATOM 812 O O . LEU A 1 98 ? -1.636 12.234 13.641 1 96.62 98 LEU A O 1
ATOM 816 N N . PRO A 1 99 ? -2.061 11.141 15.547 1 96.25 99 PRO A N 1
ATOM 817 C CA . PRO A 1 99 ? -2.682 12.344 16.109 1 96.25 99 PRO A CA 1
ATOM 818 C C . PRO A 1 99 ? -1.73 13.539 16.125 1 96.25 99 PRO A C 1
ATOM 820 O O . PRO A 1 99 ? -2.088 14.625 15.664 1 96.25 99 PRO A O 1
ATOM 823 N N . PRO A 1 100 ? -0.458 13.383 16.562 1 96.38 100 PRO A N 1
ATOM 824 C CA . PRO A 1 100 ? 0.444 14.531 16.484 1 96.38 100 PRO A CA 1
ATOM 825 C C . PRO A 1 100 ? 0.714 14.984 15.055 1 96.38 100 PRO A C 1
ATOM 827 O O . PRO A 1 100 ? 0.843 16.188 14.797 1 96.38 100 PRO A O 1
ATOM 830 N N . LEU A 1 101 ? 0.803 14.094 14.156 1 97.12 101 LEU A N 1
ATOM 831 C CA . LEU A 1 101 ? 1.011 14.43 12.75 1 97.12 101 LEU A CA 1
ATOM 832 C C . LEU A 1 101 ? -0.187 15.195 12.195 1 97.12 101 LEU A C 1
ATOM 834 O O . LEU A 1 101 ? -0.021 16.156 11.445 1 97.12 101 LEU A O 1
ATOM 838 N N . GLN A 1 102 ? -1.351 14.727 12.594 1 97.62 102 GLN A N 1
ATOM 839 C CA . GLN A 1 102 ? -2.574 15.398 12.164 1 97.62 102 GLN A CA 1
ATOM 840 C C . GLN A 1 102 ? -2.602 16.844 12.656 1 97.62 102 GLN A C 1
ATOM 842 O O . GLN A 1 102 ? -2.885 17.766 11.875 1 97.62 102 GLN A O 1
ATOM 847 N N . ALA A 1 103 ? -2.318 17.078 13.867 1 97 103 ALA A N 1
ATOM 848 C CA . ALA A 1 103 ? -2.326 18.406 14.461 1 97 103 ALA A CA 1
ATOM 849 C C . ALA A 1 103 ? -1.317 19.328 13.766 1 97 103 ALA A C 1
ATOM 851 O O . ALA A 1 103 ? -1.62 20.484 13.469 1 97 103 ALA A O 1
ATOM 852 N N . PHE A 1 104 ? -0.19 18.797 13.484 1 97.38 104 PHE A N 1
ATOM 853 C CA . PHE A 1 104 ? 0.853 19.562 12.82 1 97.38 104 PHE A CA 1
ATOM 854 C C . PHE A 1 104 ? 0.431 19.938 11.406 1 97.38 104 PHE A C 1
ATOM 856 O O . PHE A 1 104 ? 0.58 21.094 10.992 1 97.38 104 PHE A O 1
ATOM 863 N N . ALA A 1 105 ? -0.083 18.938 10.703 1 97.38 105 ALA A N 1
ATOM 864 C CA . ALA A 1 105 ? -0.519 19.188 9.328 1 97.38 105 ALA A CA 1
ATOM 865 C C . ALA A 1 105 ? -1.616 20.234 9.281 1 97.38 105 ALA A C 1
ATOM 867 O O . ALA A 1 105 ? -1.608 21.109 8.406 1 97.38 105 ALA A O 1
ATOM 868 N N . GLU A 1 106 ? -2.496 20.156 10.195 1 97.44 106 GLU A N 1
ATOM 869 C CA . GLU A 1 106 ? -3.578 21.141 10.258 1 97.44 106 GLU A CA 1
ATOM 870 C C . GLU A 1 106 ? -3.037 22.531 10.523 1 97.44 106 GLU A C 1
ATOM 872 O O . GLU A 1 106 ? -3.471 23.5 9.891 1 97.44 106 GLU A O 1
ATOM 877 N N . ARG A 1 107 ? -2.102 22.625 11.383 1 95.69 107 ARG A N 1
ATOM 878 C CA . ARG A 1 107 ? -1.5 23.922 11.695 1 95.69 107 ARG A CA 1
ATOM 879 C C . ARG A 1 107 ? -0.768 24.5 10.492 1 95.69 107 ARG A C 1
ATOM 881 O O . ARG A 1 107 ? -0.866 25.688 10.203 1 95.69 107 ARG A O 1
ATOM 888 N N . ARG A 1 108 ? -0.09 23.641 9.82 1 94.44 108 ARG A N 1
ATOM 889 C CA . ARG A 1 108 ? 0.701 24.078 8.68 1 94.44 108 ARG A CA 1
ATOM 890 C C . ARG A 1 108 ? -0.198 24.578 7.547 1 94.44 108 ARG A C 1
ATOM 892 O O . ARG A 1 108 ? 0.117 25.562 6.887 1 94.44 108 ARG A O 1
ATOM 899 N N . LEU A 1 109 ? -1.28 23.859 7.316 1 94.81 109 LEU A N 1
ATOM 900 C CA . LEU A 1 109 ? -2.174 24.234 6.227 1 94.81 109 LEU A CA 1
ATOM 901 C C . LEU A 1 109 ? -2.984 25.469 6.59 1 94.81 109 LEU A C 1
ATOM 903 O O . LEU A 1 109 ? -3.375 26.25 5.715 1 94.81 109 LEU A O 1
ATOM 907 N N . HIS A 1 110 ? -3.266 25.609 7.805 1 88.81 110 HIS A N 1
ATOM 908 C CA . HIS A 1 110 ? -3.955 26.812 8.25 1 88.81 110 HIS A CA 1
ATOM 909 C C . HIS A 1 110 ? -3.061 28.031 8.102 1 88.81 110 HIS A C 1
ATOM 911 O O . HIS A 1 110 ? -3.529 29.109 7.719 1 88.81 110 HIS A O 1
ATOM 917 N N . GLN A 1 111 ? -1.845 27.859 8.297 1 81 111 GLN A N 1
ATOM 918 C CA . GLN A 1 111 ? -0.899 28.969 8.172 1 81 111 GLN A CA 1
ATOM 919 C C . GLN A 1 111 ? -0.668 29.328 6.707 1 81 111 GLN A C 1
ATOM 921 O O . GLN A 1 111 ? -0.467 30.5 6.379 1 81 111 GLN A O 1
ATOM 926 N N . SER A 1 112 ? -0.65 28.328 5.855 1 70.25 112 SER A N 1
ATOM 927 C CA . SER A 1 112 ? -0.452 28.594 4.434 1 70.25 112 SER A CA 1
ATOM 928 C C . SER A 1 112 ? -1.675 29.281 3.826 1 70.25 112 SER A C 1
ATOM 930 O O . SER A 1 112 ? -1.574 29.938 2.787 1 70.25 112 SER A O 1
ATOM 932 N N . GLY A 1 113 ? -2.842 28.969 4.234 1 63.88 113 GLY A N 1
ATOM 933 C CA . GLY A 1 113 ? -4.031 29.656 3.746 1 63.88 113 GLY A CA 1
ATOM 934 C C . GLY A 1 113 ? -4.121 31.094 4.195 1 63.88 113 GLY A C 1
ATOM 935 O O . GLY A 1 113 ? -4.941 31.859 3.688 1 63.88 113 GLY A O 1
ATOM 936 N N . GLU A 1 114 ? -3.309 31.625 5.125 1 48.09 114 GLU A N 1
ATOM 937 C CA . GLU A 1 114 ? -3.289 33.031 5.492 1 48.09 114 GLU A CA 1
ATOM 938 C C . GLU A 1 114 ? -2.176 33.781 4.758 1 48.09 114 GLU A C 1
ATOM 940 O O . GLU A 1 114 ? -1.177 33.188 4.359 1 48.09 114 GLU A O 1
ATOM 945 N N . MET B 1 1 ? 12.219 -16.234 9.836 1 75.56 1 MET B N 1
ATOM 946 C CA . MET B 1 1 ? 12.945 -16.609 8.625 1 75.56 1 MET B CA 1
ATOM 947 C C . MET B 1 1 ? 12.383 -15.883 7.41 1 75.56 1 MET B C 1
ATOM 949 O O . MET B 1 1 ? 11.195 -15.555 7.371 1 75.56 1 MET B O 1
ATOM 953 N N . PRO B 1 2 ? 13.266 -15.562 6.461 1 84.94 2 PRO B N 1
ATOM 954 C CA . PRO B 1 2 ? 12.75 -14.93 5.242 1 84.94 2 PRO B CA 1
ATOM 955 C C . PRO B 1 2 ? 11.82 -15.852 4.445 1 84.94 2 PRO B C 1
ATOM 957 O O . PRO B 1 2 ? 11.945 -17.078 4.527 1 84.94 2 PRO B O 1
ATOM 960 N N . PRO B 1 3 ? 10.914 -15.273 3.797 1 91.25 3 PRO B N 1
ATOM 961 C CA . PRO B 1 3 ? 10.016 -16.094 2.982 1 91.25 3 PRO B CA 1
ATOM 962 C C . PRO B 1 3 ? 10.758 -16.891 1.906 1 91.25 3 PRO B C 1
ATOM 964 O O . PRO B 1 3 ? 11.719 -16.391 1.323 1 91.25 3 PRO B O 1
ATOM 967 N N . SER B 1 4 ? 10.305 -18.078 1.681 1 94.69 4 SER B N 1
ATOM 968 C CA . SER B 1 4 ? 10.805 -18.891 0.583 1 94.69 4 SER B CA 1
ATOM 969 C C . SER B 1 4 ? 10.188 -18.484 -0.747 1 94.69 4 SER B C 1
ATOM 971 O O . SER B 1 4 ? 9.273 -17.656 -0.779 1 94.69 4 SER B O 1
ATOM 973 N N . VAL B 1 5 ? 10.68 -19.078 -1.814 1 95.94 5 VAL B N 1
ATOM 974 C CA . VAL B 1 5 ? 10.109 -18.828 -3.133 1 95.94 5 VAL B CA 1
ATOM 975 C C . VAL B 1 5 ? 8.656 -19.297 -3.166 1 95.94 5 VAL B C 1
ATOM 977 O O . VAL B 1 5 ? 7.789 -18.609 -3.711 1 95.94 5 VAL B O 1
ATOM 980 N N . ASP B 1 6 ? 8.414 -20.422 -2.562 1 96.75 6 ASP B N 1
ATOM 981 C CA . ASP B 1 6 ? 7.051 -20.938 -2.5 1 96.75 6 ASP B CA 1
ATOM 982 C C . ASP B 1 6 ? 6.145 -19.984 -1.715 1 96.75 6 ASP B C 1
ATOM 984 O O . ASP B 1 6 ? 4.973 -19.812 -2.061 1 96.75 6 ASP B O 1
ATOM 988 N N . ASP B 1 7 ? 6.738 -19.406 -0.666 1 96.69 7 ASP B N 1
ATOM 989 C CA . ASP B 1 7 ? 5.969 -18.422 0.098 1 96.69 7 ASP B CA 1
ATOM 990 C C . ASP B 1 7 ? 5.555 -17.25 -0.78 1 96.69 7 ASP B C 1
ATOM 992 O O . ASP B 1 7 ? 4.434 -16.75 -0.666 1 96.69 7 ASP B O 1
ATOM 996 N N . ARG B 1 8 ? 6.453 -16.844 -1.634 1 97.38 8 ARG B N 1
ATOM 997 C CA . ARG B 1 8 ? 6.168 -15.727 -2.527 1 97.38 8 ARG B CA 1
ATOM 998 C C . ARG B 1 8 ? 5.035 -16.078 -3.486 1 97.38 8 ARG B C 1
ATOM 1000 O O . ARG B 1 8 ? 4.117 -15.273 -3.686 1 97.38 8 ARG B O 1
ATOM 1007 N N . PHE B 1 9 ? 5.066 -17.219 -4.023 1 97.88 9 PHE B N 1
ATOM 1008 C CA . PHE B 1 9 ? 4.016 -17.641 -4.941 1 97.88 9 PHE B CA 1
ATOM 1009 C C . PHE B 1 9 ? 2.684 -17.766 -4.219 1 97.88 9 PHE B C 1
ATOM 1011 O O . PHE B 1 9 ? 1.633 -17.438 -4.77 1 97.88 9 PHE B O 1
ATOM 1018 N N . ARG B 1 10 ? 2.703 -18.25 -3.035 1 97.94 10 ARG B N 1
ATOM 1019 C CA . ARG B 1 10 ? 1.471 -18.344 -2.26 1 97.94 10 ARG B CA 1
ATOM 1020 C C . ARG B 1 10 ? 0.9 -16.969 -1.955 1 97.94 10 ARG B C 1
ATOM 1022 O O . ARG B 1 10 ? -0.313 -16.766 -2.02 1 97.94 10 ARG B O 1
ATOM 1029 N N . ASP B 1 11 ? 1.8 -16.047 -1.608 1 97.75 11 ASP B N 1
ATOM 1030 C CA . ASP B 1 11 ? 1.354 -14.672 -1.364 1 97.75 11 ASP B CA 1
ATOM 1031 C C . ASP B 1 11 ? 0.676 -14.086 -2.602 1 97.75 11 ASP B C 1
ATOM 1033 O O . ASP B 1 11 ? -0.344 -13.406 -2.492 1 97.75 11 ASP B O 1
ATOM 1037 N N . ILE B 1 12 ? 1.255 -14.328 -3.734 1 98.25 12 ILE B N 1
ATOM 1038 C CA . ILE B 1 12 ? 0.704 -13.859 -5 1 98.25 12 ILE B CA 1
ATOM 1039 C C . ILE B 1 12 ? -0.69 -14.445 -5.207 1 98.25 12 ILE B C 1
ATOM 1041 O O . ILE B 1 12 ? -1.646 -13.719 -5.48 1 98.25 12 ILE B O 1
ATOM 1045 N N . LEU B 1 13 ? -0.819 -15.727 -4.984 1 98.5 13 LEU B N 1
ATOM 1046 C CA . LEU B 1 13 ? -2.088 -16.406 -5.234 1 98.5 13 LEU B CA 1
ATOM 1047 C C . LEU B 1 13 ? -3.145 -15.969 -4.223 1 98.5 13 LEU B C 1
ATOM 1049 O O . LEU B 1 13 ? -4.312 -15.789 -4.578 1 98.5 13 LEU B O 1
ATOM 1053 N N . ASP B 1 14 ? -2.736 -15.828 -3.002 1 98.19 14 ASP B N 1
ATOM 1054 C CA . ASP B 1 14 ? -3.666 -15.367 -1.977 1 98.19 14 ASP B CA 1
ATOM 1055 C C . ASP B 1 14 ? -4.188 -13.969 -2.297 1 98.19 14 ASP B C 1
ATOM 1057 O O . ASP B 1 14 ? -5.379 -13.695 -2.16 1 98.19 14 ASP B O 1
ATOM 1061 N N . ALA B 1 15 ? -3.27 -13.086 -2.727 1 98.44 15 ALA B N 1
ATOM 1062 C CA . ALA B 1 15 ? -3.662 -11.719 -3.062 1 98.44 15 ALA B CA 1
ATOM 1063 C C . ALA B 1 15 ? -4.594 -11.703 -4.273 1 98.44 15 ALA B C 1
ATOM 1065 O O . ALA B 1 15 ? -5.59 -10.977 -4.281 1 98.44 15 ALA B O 1
ATOM 1066 N N . ILE B 1 16 ? -4.262 -12.484 -5.238 1 98.38 16 ILE B N 1
ATOM 1067 C CA . ILE B 1 16 ? -5.094 -12.531 -6.438 1 98.38 16 ILE B CA 1
ATOM 1068 C C . ILE B 1 16 ? -6.469 -13.094 -6.09 1 98.38 16 ILE B C 1
ATOM 1070 O O . ILE B 1 16 ? -7.488 -12.594 -6.578 1 98.38 16 ILE B O 1
ATOM 1074 N N . ALA B 1 17 ? -6.5 -14.102 -5.246 1 98.12 17 ALA B N 1
ATOM 1075 C CA . ALA B 1 17 ? -7.781 -14.672 -4.824 1 98.12 17 ALA B CA 1
ATOM 1076 C C . ALA B 1 17 ? -8.625 -13.633 -4.098 1 98.12 17 ALA B C 1
ATOM 1078 O O . ALA B 1 17 ? -9.844 -13.555 -4.305 1 98.12 17 ALA B O 1
ATOM 1079 N N . GLU B 1 18 ? -8 -12.875 -3.271 1 98.19 18 GLU B N 1
ATOM 1080 C CA . GLU B 1 18 ? -8.695 -11.797 -2.566 1 98.19 18 GLU B CA 1
ATOM 1081 C C . GLU B 1 18 ? -9.234 -10.758 -3.543 1 98.19 18 GLU B C 1
ATOM 1083 O O . GLU B 1 18 ? -10.352 -10.266 -3.381 1 98.19 18 GLU B O 1
ATOM 1088 N N . LEU B 1 19 ? -8.453 -10.398 -4.527 1 98.5 19 LEU B N 1
ATOM 1089 C CA . LEU B 1 19 ? -8.875 -9.438 -5.535 1 98.5 19 LEU B CA 1
ATOM 1090 C C . LEU B 1 19 ? -10.07 -9.961 -6.32 1 98.5 19 LEU B C 1
ATOM 1092 O O . LEU B 1 19 ? -11.023 -9.211 -6.582 1 98.5 19 LEU B O 1
ATOM 1096 N N . ASP B 1 20 ? -9.984 -11.266 -6.668 1 97.44 20 ASP B N 1
ATOM 1097 C CA . ASP B 1 20 ? -11.094 -11.875 -7.398 1 97.44 20 ASP B CA 1
ATOM 1098 C C . ASP B 1 20 ? -12.383 -11.82 -6.59 1 97.44 20 ASP B C 1
ATOM 1100 O O . ASP B 1 20 ? -13.445 -11.492 -7.125 1 97.44 20 ASP B O 1
ATOM 1104 N N . ASP B 1 21 ? -12.258 -12.125 -5.359 1 98.12 21 ASP B N 1
ATOM 1105 C CA . ASP B 1 21 ? -13.422 -12.102 -4.477 1 98.12 21 ASP B CA 1
ATOM 1106 C C . ASP B 1 21 ? -13.938 -10.672 -4.289 1 98.12 21 ASP B C 1
ATOM 1108 O O . ASP B 1 21 ? -15.141 -10.422 -4.383 1 98.12 21 ASP B O 1
ATOM 1112 N N . LEU B 1 22 ? -13.055 -9.734 -4.078 1 97.94 22 LEU B N 1
ATOM 1113 C CA . LEU B 1 22 ? -13.367 -8.328 -3.834 1 97.94 22 LEU B CA 1
ATOM 1114 C C . LEU B 1 22 ? -14.086 -7.719 -5.031 1 97.94 22 LEU B C 1
ATOM 1116 O O . LEU B 1 22 ? -15.023 -6.93 -4.863 1 97.94 22 LEU B O 1
ATOM 1120 N N . LEU B 1 23 ? -13.664 -8.109 -6.199 1 98 23 LEU B N 1
ATOM 1121 C CA . LEU B 1 23 ? -14.102 -7.383 -7.387 1 98 23 LEU B CA 1
ATOM 1122 C C . LEU B 1 23 ? -15.156 -8.172 -8.148 1 98 23 LEU B C 1
ATOM 1124 O O . LEU B 1 23 ? -15.477 -7.844 -9.297 1 98 23 LEU B O 1
ATOM 1128 N N . GLN B 1 24 ? -15.594 -9.219 -7.477 1 96.75 24 GLN B N 1
ATOM 1129 C CA . GLN B 1 24 ? -16.703 -9.945 -8.086 1 96.75 24 GLN B CA 1
ATOM 1130 C C . GLN B 1 24 ? -17.875 -9.008 -8.367 1 96.75 24 GLN B C 1
ATOM 1132 O O . GLN B 1 24 ? -18.312 -8.258 -7.492 1 96.75 24 GLN B O 1
ATOM 1137 N N . GLY B 1 25 ? -18.297 -8.906 -9.57 1 96.12 25 GLY B N 1
ATOM 1138 C CA . GLY B 1 25 ? -19.469 -8.117 -9.945 1 96.12 25 GLY B CA 1
ATOM 1139 C C . GLY B 1 25 ? -19.125 -6.664 -10.25 1 96.12 25 GLY B C 1
ATOM 1140 O O . GLY B 1 25 ? -20.016 -5.859 -10.523 1 96.12 25 GLY B O 1
ATOM 1141 N N . TYR B 1 26 ? -17.906 -6.359 -10.133 1 97.06 26 TYR B N 1
ATOM 1142 C CA . TYR B 1 26 ? -17.484 -4.984 -10.414 1 97.06 26 TYR B CA 1
ATOM 1143 C C . TYR B 1 26 ? -17.281 -4.773 -11.906 1 97.06 26 TYR B C 1
ATOM 1145 O O . TYR B 1 26 ? -16.719 -5.633 -12.594 1 97.06 26 TYR B O 1
ATOM 1153 N N . ASP B 1 27 ? -17.828 -3.66 -12.359 1 97.38 27 ASP B N 1
ATOM 1154 C CA . ASP B 1 27 ? -17.328 -3.109 -13.617 1 97.38 27 ASP B CA 1
ATOM 1155 C C . ASP B 1 27 ? -16.438 -1.896 -13.367 1 97.38 27 ASP B C 1
ATOM 1157 O O . ASP B 1 27 ? -16.203 -1.511 -12.219 1 97.38 27 ASP B O 1
ATOM 1161 N N . PHE B 1 28 ? -15.867 -1.354 -14.453 1 97.38 28 PHE B N 1
ATOM 1162 C CA . PHE B 1 28 ? -14.914 -0.264 -14.305 1 97.38 28 PHE B CA 1
ATOM 1163 C C . PHE B 1 28 ? -15.578 0.947 -13.656 1 97.38 28 PHE B C 1
ATOM 1165 O O . PHE B 1 28 ? -14.961 1.636 -12.836 1 97.38 28 PHE B O 1
ATOM 1172 N N . GLU B 1 29 ? -16.75 1.188 -13.992 1 98.06 29 GLU B N 1
ATOM 1173 C CA . GLU B 1 29 ? -17.438 2.352 -13.453 1 98.06 29 GLU B CA 1
ATOM 1174 C C . GLU B 1 29 ? -17.609 2.25 -11.945 1 98.06 29 GLU B C 1
ATOM 1176 O O . GLU B 1 29 ? -17.297 3.199 -11.219 1 98.06 29 GLU B O 1
ATOM 1181 N N . LYS B 1 30 ? -18.094 1.144 -11.516 1 98 30 LYS B N 1
ATOM 1182 C CA . LYS B 1 30 ? -18.219 0.922 -10.078 1 98 30 LYS B CA 1
ATOM 1183 C C . LYS B 1 30 ? -16.859 0.973 -9.391 1 98 30 LYS B C 1
ATOM 1185 O O . LYS B 1 30 ? -16.719 1.595 -8.336 1 98 30 LYS B O 1
ATOM 1190 N N . PHE B 1 31 ? -15.953 0.349 -10.008 1 98.19 31 PHE B N 1
ATOM 1191 C CA . PHE B 1 31 ? -14.602 0.316 -9.461 1 98.19 31 PHE B CA 1
ATOM 1192 C C . PHE B 1 31 ? -14.039 1.726 -9.312 1 98.19 31 PHE B C 1
ATOM 1194 O O . PHE B 1 31 ? -13.484 2.072 -8.273 1 98.19 31 PHE B O 1
ATOM 1201 N N . SER B 1 32 ? -14.219 2.531 -10.32 1 97.69 32 SER B N 1
ATOM 1202 C CA . SER B 1 32 ? -13.633 3.867 -10.359 1 97.69 32 SER B CA 1
ATOM 1203 C C . SER B 1 32 ? -14.266 4.781 -9.32 1 97.69 32 SER B C 1
ATOM 1205 O O . SER B 1 32 ? -13.625 5.723 -8.836 1 97.69 32 SER B O 1
ATOM 1207 N N . ARG B 1 33 ? -15.422 4.48 -8.836 1 97.12 33 ARG B N 1
ATOM 1208 C CA . ARG B 1 33 ? -16.156 5.367 -7.941 1 97.12 33 ARG B CA 1
ATOM 1209 C C . ARG B 1 33 ? -15.922 4.988 -6.48 1 97.12 33 ARG B C 1
ATOM 1211 O O . ARG B 1 33 ? -16.219 5.77 -5.578 1 97.12 33 ARG B O 1
ATOM 1218 N N . GLU B 1 34 ? -15.438 3.82 -6.262 1 97.31 34 GLU B N 1
ATOM 1219 C CA . GLU B 1 34 ? -15.289 3.342 -4.891 1 97.31 34 GLU B CA 1
ATOM 1220 C C . GLU B 1 34 ? -13.836 3.453 -4.43 1 97.31 34 GLU B C 1
ATOM 1222 O O . GLU B 1 34 ? -13.062 2.504 -4.562 1 97.31 34 GLU B O 1
ATOM 1227 N N . ARG B 1 35 ? -13.586 4.477 -3.768 1 96.19 35 ARG B N 1
ATOM 1228 C CA . ARG B 1 35 ? -12.219 4.844 -3.402 1 96.19 35 ARG B CA 1
ATOM 1229 C C . ARG B 1 35 ? -11.586 3.779 -2.514 1 96.19 35 ARG B C 1
ATOM 1231 O O . ARG B 1 35 ? -10.445 3.367 -2.744 1 96.19 35 ARG B O 1
ATOM 1238 N N . ARG B 1 36 ? -12.352 3.281 -1.521 1 97.62 36 ARG B N 1
ATOM 1239 C CA . ARG B 1 36 ? -11.773 2.316 -0.593 1 97.62 36 ARG B CA 1
ATOM 1240 C C . ARG B 1 36 ? -11.453 1.002 -1.298 1 97.62 36 ARG B C 1
ATOM 1242 O O . ARG B 1 36 ? -10.445 0.358 -0.998 1 97.62 36 ARG B O 1
ATOM 1249 N N . THR B 1 37 ? -12.32 0.639 -2.221 1 98.19 37 THR B N 1
ATOM 1250 C CA . THR B 1 37 ? -12.062 -0.566 -3 1 98.19 37 THR B CA 1
ATOM 1251 C C . THR B 1 37 ? -10.805 -0.399 -3.846 1 98.19 37 THR B C 1
ATOM 1253 O O . THR B 1 37 ? -9.992 -1.324 -3.957 1 98.19 37 THR B O 1
ATOM 1256 N N . ARG B 1 38 ? -10.609 0.781 -4.348 1 97.94 38 ARG B N 1
ATOM 1257 C CA . ARG B 1 38 ? -9.422 1.041 -5.156 1 97.94 38 ARG B CA 1
ATOM 1258 C C . ARG B 1 38 ? -8.164 1.01 -4.301 1 97.94 38 ARG B C 1
ATOM 1260 O O . ARG B 1 38 ? -7.148 0.43 -4.699 1 97.94 38 ARG B O 1
ATOM 1267 N N . LEU B 1 39 ? -8.242 1.597 -3.16 1 98.19 39 LEU B N 1
ATOM 1268 C CA . LEU B 1 39 ? -7.094 1.608 -2.264 1 98.19 39 LEU B CA 1
ATOM 1269 C C . LEU B 1 39 ? -6.746 0.196 -1.808 1 98.19 39 LEU B C 1
ATOM 1271 O O . LEU B 1 39 ? -5.57 -0.175 -1.764 1 98.19 39 LEU B O 1
ATOM 1275 N N . LEU B 1 40 ? -7.758 -0.574 -1.485 1 98.5 40 LEU B N 1
ATOM 1276 C CA . LEU B 1 40 ? -7.547 -1.965 -1.1 1 98.5 40 LEU B CA 1
ATOM 1277 C C . LEU B 1 40 ? -6.922 -2.758 -2.244 1 98.5 40 LEU B C 1
ATOM 1279 O O . LEU B 1 40 ? -6 -3.549 -2.027 1 98.5 40 LEU B O 1
ATOM 1283 N N . THR B 1 41 ? -7.43 -2.525 -3.42 1 98.56 41 THR B N 1
ATOM 1284 C CA . THR B 1 41 ? -6.887 -3.16 -4.617 1 98.56 41 THR B CA 1
ATOM 1285 C C . THR B 1 41 ? -5.41 -2.822 -4.785 1 98.56 41 THR B C 1
ATOM 1287 O O . THR B 1 41 ? -4.59 -3.707 -5.043 1 98.56 41 THR B O 1
ATOM 1290 N N . GLU B 1 42 ? -5.082 -1.592 -4.602 1 98.19 42 GLU B N 1
ATOM 1291 C CA . GLU B 1 42 ? -3.699 -1.148 -4.734 1 98.19 42 GLU B CA 1
ATOM 1292 C C . GLU B 1 42 ? -2.799 -1.834 -3.713 1 98.19 42 GLU B C 1
ATOM 1294 O O . GLU B 1 42 ? -1.673 -2.225 -4.031 1 98.19 42 GLU B O 1
ATOM 1299 N N . ARG B 1 43 ? -3.26 -1.996 -2.516 1 98.12 43 ARG B N 1
ATOM 1300 C CA . ARG B 1 43 ? -2.471 -2.664 -1.486 1 98.12 43 ARG B CA 1
ATOM 1301 C C . ARG B 1 43 ? -2.209 -4.121 -1.855 1 98.12 43 ARG B C 1
ATOM 1303 O O . ARG B 1 43 ? -1.087 -4.609 -1.71 1 98.12 43 ARG B O 1
ATOM 1310 N N . LEU B 1 44 ? -3.227 -4.777 -2.32 1 98.44 44 LEU B N 1
ATOM 1311 C CA . LEU B 1 44 ? -3.076 -6.168 -2.736 1 98.44 44 LEU B CA 1
ATOM 1312 C C . LEU B 1 44 ? -2.121 -6.281 -3.92 1 98.44 44 LEU B C 1
ATOM 1314 O O . LEU B 1 44 ? -1.307 -7.207 -3.979 1 98.44 44 LEU B O 1
ATOM 1318 N N . LEU B 1 45 ? -2.197 -5.305 -4.832 1 98.06 45 LEU B N 1
ATOM 1319 C CA . LEU B 1 45 ? -1.294 -5.297 -5.977 1 98.06 45 LEU B CA 1
ATOM 1320 C C . LEU B 1 45 ? 0.141 -5.027 -5.535 1 98.06 45 LEU B C 1
ATOM 1322 O O . LEU B 1 45 ? 1.085 -5.57 -6.109 1 98.06 45 LEU B O 1
ATOM 1326 N N . GLU B 1 46 ? 0.302 -4.172 -4.547 1 97.75 46 GLU B N 1
ATOM 1327 C CA . GLU B 1 46 ? 1.635 -3.943 -4 1 97.75 46 GLU B CA 1
ATOM 1328 C C . GLU B 1 46 ? 2.246 -5.238 -3.477 1 97.75 46 GLU B C 1
ATOM 1330 O O . GLU B 1 46 ? 3.428 -5.512 -3.701 1 97.75 46 GLU B O 1
ATOM 1335 N N . ILE B 1 47 ? 1.437 -6.031 -2.793 1 97.81 47 ILE B N 1
ATOM 1336 C CA . ILE B 1 47 ? 1.904 -7.312 -2.279 1 97.81 47 ILE B CA 1
ATOM 1337 C C . ILE B 1 47 ? 2.312 -8.219 -3.441 1 97.81 47 ILE B C 1
ATOM 1339 O O . ILE B 1 47 ? 3.389 -8.82 -3.42 1 97.81 47 ILE B O 1
ATOM 1343 N N . VAL B 1 48 ? 1.497 -8.258 -4.465 1 98.06 48 VAL B N 1
ATOM 1344 C CA . VAL B 1 48 ? 1.781 -9.086 -5.633 1 98.06 48 VAL B CA 1
ATOM 1345 C C . VAL B 1 48 ? 3.094 -8.641 -6.273 1 98.06 48 VAL B C 1
ATOM 1347 O O . VAL B 1 48 ? 3.953 -9.461 -6.582 1 98.06 48 VAL B O 1
ATOM 1350 N N . CYS B 1 49 ? 3.232 -7.332 -6.453 1 97.19 49 CYS B N 1
ATOM 1351 C CA . CYS B 1 49 ? 4.41 -6.793 -7.121 1 97.19 49 CYS B CA 1
ATOM 1352 C C . CYS B 1 49 ? 5.668 -7.039 -6.293 1 97.19 49 CYS B C 1
ATOM 1354 O O . CYS B 1 49 ? 6.703 -7.438 -6.832 1 97.19 49 CYS B O 1
ATOM 1356 N N . GLU B 1 50 ? 5.598 -6.883 -5.008 1 97.06 50 GLU B N 1
ATOM 1357 C CA . GLU B 1 50 ? 6.754 -7.117 -4.148 1 97.06 50 GLU B CA 1
ATOM 1358 C C . GLU B 1 50 ? 7.137 -8.594 -4.121 1 97.06 50 GLU B C 1
ATOM 1360 O O . GLU B 1 50 ? 8.32 -8.938 -4.188 1 97.06 50 GLU B O 1
ATOM 1365 N N . ALA B 1 51 ? 6.133 -9.438 -3.975 1 96.88 51 ALA B N 1
ATOM 1366 C CA . ALA B 1 51 ? 6.395 -10.875 -4.02 1 96.88 51 ALA B CA 1
ATOM 1367 C C . ALA B 1 51 ? 7.047 -11.273 -5.34 1 96.88 51 ALA B C 1
ATOM 1369 O O . ALA B 1 51 ? 8 -12.055 -5.359 1 96.88 51 ALA B O 1
ATOM 1370 N N . SER B 1 52 ? 6.523 -10.734 -6.418 1 97 52 SER B N 1
ATOM 1371 C CA . SER B 1 52 ? 7.082 -11 -7.742 1 97 52 SER B CA 1
ATOM 1372 C C . SER B 1 52 ? 8.539 -10.547 -7.828 1 97 52 SER B C 1
ATOM 1374 O O . SER B 1 52 ? 9.383 -11.258 -8.383 1 97 52 SER B O 1
ATOM 1376 N N . ARG B 1 53 ? 8.766 -9.398 -7.312 1 96.25 53 ARG B N 1
ATOM 1377 C CA . ARG B 1 53 ? 10.117 -8.852 -7.32 1 96.25 53 ARG B CA 1
ATOM 1378 C C . ARG B 1 53 ? 11.086 -9.789 -6.613 1 96.25 53 ARG B C 1
ATOM 1380 O O . ARG B 1 53 ? 12.25 -9.906 -7.016 1 96.25 53 ARG B O 1
ATOM 1387 N N . SER B 1 54 ? 10.625 -10.453 -5.648 1 95.94 54 SER B N 1
ATOM 1388 C CA . SER B 1 54 ? 11.477 -11.266 -4.781 1 95.94 54 SER B CA 1
ATOM 1389 C C . SER B 1 54 ? 11.734 -12.641 -5.391 1 95.94 54 SER B C 1
ATOM 1391 O O . SER B 1 54 ? 12.57 -13.398 -4.887 1 95.94 54 SER B O 1
ATOM 1393 N N . ILE B 1 55 ? 11.062 -13.008 -6.422 1 96.56 55 ILE B N 1
ATOM 1394 C CA . ILE B 1 55 ? 11.289 -14.266 -7.121 1 96.56 55 ILE B CA 1
ATOM 1395 C C . ILE B 1 55 ? 12.633 -14.211 -7.844 1 96.56 55 ILE B C 1
ATOM 1397 O O . ILE B 1 55 ? 12.953 -13.227 -8.508 1 96.56 55 ILE B O 1
ATOM 1401 N N . PRO B 1 56 ? 13.414 -15.234 -7.762 1 97.25 56 PRO B N 1
ATOM 1402 C CA . PRO B 1 56 ? 14.727 -15.258 -8.406 1 97.25 56 PRO B CA 1
ATOM 1403 C C . PRO B 1 56 ? 14.648 -15.125 -9.922 1 97.25 56 PRO B C 1
ATOM 1405 O O . PRO B 1 56 ? 13.734 -15.672 -10.547 1 97.25 56 PRO B O 1
ATOM 1408 N N . ASP B 1 57 ? 15.68 -14.492 -10.492 1 96.31 57 ASP B N 1
ATOM 1409 C CA . ASP B 1 57 ? 15.727 -14.234 -11.922 1 96.31 57 ASP B CA 1
ATOM 1410 C C . ASP B 1 57 ? 15.688 -15.539 -12.719 1 96.31 57 ASP B C 1
ATOM 1412 O O . ASP B 1 57 ? 15.109 -15.594 -13.805 1 96.31 57 ASP B O 1
ATOM 1416 N N . ALA B 1 58 ? 16.297 -16.547 -12.211 1 96.56 58 ALA B N 1
ATOM 1417 C CA . ALA B 1 58 ? 16.328 -17.828 -12.906 1 96.56 58 ALA B CA 1
ATOM 1418 C C . ALA B 1 58 ? 14.922 -18.375 -13.125 1 96.56 58 ALA B C 1
ATOM 1420 O O . ALA B 1 58 ? 14.648 -19 -14.156 1 96.56 58 ALA B O 1
ATOM 1421 N N . ILE B 1 59 ? 14.07 -18.156 -12.203 1 96.31 59 ILE B N 1
ATOM 1422 C CA . ILE B 1 59 ? 12.688 -18.625 -12.312 1 96.31 59 ILE B CA 1
ATOM 1423 C C . ILE B 1 59 ? 11.914 -17.719 -13.266 1 96.31 59 ILE B C 1
ATOM 1425 O O . ILE B 1 59 ? 11.172 -18.203 -14.125 1 96.31 59 ILE B O 1
ATOM 1429 N N . LYS B 1 60 ? 12.117 -16.484 -13.195 1 96.12 60 LYS B N 1
ATOM 1430 C CA . LYS B 1 60 ? 11.43 -15.516 -14.055 1 96.12 60 LYS B CA 1
ATOM 1431 C C . LYS B 1 60 ? 11.781 -15.742 -15.523 1 96.12 60 LYS B C 1
ATOM 1433 O O . LYS B 1 60 ? 10.914 -15.648 -16.391 1 96.12 60 LYS B O 1
ATOM 1438 N N . GLN B 1 61 ? 13.016 -15.984 -15.68 1 95.12 61 GLN B N 1
ATOM 1439 C CA . GLN B 1 61 ? 13.492 -16.188 -17.047 1 95.12 61 GLN B CA 1
ATOM 1440 C C . GLN B 1 61 ? 12.812 -17.391 -17.688 1 95.12 61 GLN B C 1
ATOM 1442 O O . GLN B 1 61 ? 12.711 -17.469 -18.922 1 95.12 61 GLN B O 1
ATOM 1447 N N . GLY B 1 62 ? 12.312 -18.281 -16.859 1 92.81 62 GLY B N 1
ATOM 1448 C CA . GLY B 1 62 ? 11.609 -19.453 -17.344 1 92.81 62 GLY B CA 1
ATOM 1449 C C . GLY B 1 62 ? 10.211 -19.156 -17.844 1 92.81 62 GLY B C 1
ATOM 1450 O O . GLY B 1 62 ? 9.578 -19.984 -18.5 1 92.81 62 GLY B O 1
ATOM 1451 N N . GLU B 1 63 ? 9.695 -17.984 -17.547 1 95.31 63 GLU B N 1
ATOM 1452 C CA . GLU B 1 63 ? 8.367 -17.562 -17.984 1 95.31 63 GLU B CA 1
ATOM 1453 C C . GLU B 1 63 ? 8.414 -16.141 -18.562 1 95.31 63 GLU B C 1
ATOM 1455 O O . GLU B 1 63 ? 7.906 -15.203 -17.953 1 95.31 63 GLU B O 1
ATOM 1460 N N . PRO B 1 64 ? 8.859 -15.992 -19.797 1 91.94 64 PRO B N 1
ATOM 1461 C CA . PRO B 1 64 ? 9.062 -14.672 -20.391 1 91.94 64 PRO B CA 1
ATOM 1462 C C . PRO B 1 64 ? 7.758 -14.016 -20.828 1 91.94 64 PRO B C 1
ATOM 1464 O O . PRO B 1 64 ? 7.746 -12.828 -21.172 1 91.94 64 PRO B O 1
ATOM 1467 N N . THR B 1 65 ? 6.715 -14.742 -20.828 1 93 65 THR B N 1
ATOM 1468 C CA . THR B 1 65 ? 5.43 -14.18 -21.219 1 93 65 THR B CA 1
ATOM 1469 C C . THR B 1 65 ? 4.914 -13.211 -20.156 1 93 65 THR B C 1
ATOM 1471 O O . THR B 1 65 ? 4.031 -12.398 -20.438 1 93 65 THR B O 1
ATOM 1474 N N . ILE B 1 66 ? 5.438 -13.367 -19.016 1 95.94 66 ILE B N 1
ATOM 1475 C CA . ILE B 1 66 ? 5.098 -12.43 -17.953 1 95.94 66 ILE B CA 1
ATOM 1476 C C . ILE B 1 66 ? 6.027 -11.227 -18.016 1 95.94 66 ILE B C 1
ATOM 1478 O O . ILE B 1 66 ? 7.25 -11.375 -18.094 1 95.94 66 ILE B O 1
ATOM 1482 N N . ASP B 1 67 ? 5.434 -10.062 -18.062 1 93.88 67 ASP B N 1
ATOM 1483 C CA . ASP B 1 67 ? 6.219 -8.828 -18.031 1 93.88 67 ASP B CA 1
ATOM 1484 C C . ASP B 1 67 ? 6.637 -8.477 -16.609 1 93.88 67 ASP B C 1
ATOM 1486 O O . ASP B 1 67 ? 6.051 -7.586 -15.984 1 93.88 67 ASP B O 1
ATOM 1490 N N . TRP B 1 68 ? 7.715 -9.07 -16.141 1 95.69 68 TRP B N 1
ATOM 1491 C CA . TRP B 1 68 ? 8.18 -8.922 -14.766 1 95.69 68 TRP B CA 1
ATOM 1492 C C . TRP B 1 68 ? 8.609 -7.484 -14.492 1 95.69 68 TRP B C 1
ATOM 1494 O O . TRP B 1 68 ? 8.375 -6.961 -13.398 1 95.69 68 TRP B O 1
ATOM 1504 N N . ARG B 1 69 ? 9.172 -6.898 -15.453 1 94.31 69 ARG B N 1
ATOM 1505 C CA . ARG B 1 69 ? 9.641 -5.523 -15.297 1 94.31 69 ARG B CA 1
ATOM 1506 C C . ARG B 1 69 ? 8.477 -4.566 -15.07 1 94.31 69 ARG B C 1
ATOM 1508 O O . ARG B 1 69 ? 8.547 -3.676 -14.227 1 94.31 69 ARG B O 1
ATOM 1515 N N . SER B 1 70 ? 7.422 -4.77 -15.742 1 93.31 70 SER B N 1
ATOM 1516 C CA . SER B 1 70 ? 6.246 -3.922 -15.594 1 93.31 70 SER B CA 1
ATOM 1517 C C . SER B 1 70 ? 5.633 -4.066 -14.203 1 93.31 70 SER B C 1
ATOM 1519 O O . SER B 1 70 ? 5.125 -3.094 -13.641 1 93.31 70 SER B O 1
ATOM 1521 N N . MET B 1 71 ? 5.73 -5.234 -13.664 1 93.88 71 MET B N 1
ATOM 1522 C CA . MET B 1 71 ? 5.227 -5.461 -12.312 1 93.88 71 MET B CA 1
ATOM 1523 C C . MET B 1 71 ? 6.051 -4.691 -11.289 1 93.88 71 MET B C 1
ATOM 1525 O O . MET B 1 71 ? 5.496 -4.07 -10.383 1 93.88 71 MET B O 1
ATOM 1529 N N . ILE B 1 72 ? 7.297 -4.762 -11.523 1 93.44 72 ILE B N 1
ATOM 1530 C CA . ILE B 1 72 ? 8.203 -4.051 -10.617 1 93.44 72 ILE B CA 1
ATOM 1531 C C . ILE B 1 72 ? 7.965 -2.547 -10.734 1 93.44 72 ILE B C 1
ATOM 1533 O O . ILE B 1 72 ? 7.848 -1.851 -9.727 1 93.44 72 ILE B O 1
ATOM 1537 N N . ASP B 1 73 ? 7.859 -2.098 -11.969 1 93.75 73 ASP B N 1
ATOM 1538 C CA . ASP B 1 73 ? 7.637 -0.677 -12.219 1 93.75 73 ASP B CA 1
ATOM 1539 C C . ASP B 1 73 ? 6.309 -0.217 -11.625 1 93.75 73 ASP B C 1
ATOM 1541 O O . ASP B 1 73 ? 6.207 0.897 -11.102 1 93.75 73 ASP B O 1
ATOM 1545 N N . PHE B 1 74 ? 5.352 -1.037 -11.742 1 94.56 74 PHE B N 1
ATOM 1546 C CA . PHE B 1 74 ? 4.043 -0.692 -11.203 1 94.56 74 PHE B CA 1
ATOM 1547 C C . PHE B 1 74 ? 4.09 -0.619 -9.68 1 94.56 74 PHE B C 1
ATOM 1549 O O . PHE B 1 74 ? 3.48 0.266 -9.07 1 94.56 74 PHE B O 1
ATOM 1556 N N . GLY B 1 75 ? 4.75 -1.5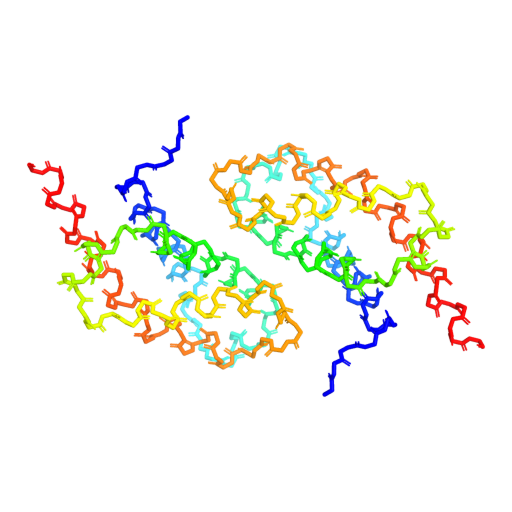57 -9.031 1 94.38 75 GLY B N 1
ATOM 1557 C CA . GLY B 1 75 ? 4.973 -1.473 -7.598 1 94.38 75 GLY B CA 1
ATOM 1558 C C . GLY B 1 75 ? 5.609 -0.165 -7.168 1 94.38 75 GLY B C 1
ATOM 1559 O O . GLY B 1 75 ? 5.172 0.452 -6.195 1 94.38 75 GLY B O 1
ATOM 1560 N N . ASN B 1 76 ? 6.57 0.221 -7.906 1 93 76 ASN B N 1
ATOM 1561 C CA . ASN B 1 76 ? 7.242 1.485 -7.625 1 93 76 ASN B CA 1
ATOM 1562 C C . ASN B 1 76 ? 6.289 2.67 -7.77 1 93 76 ASN B C 1
ATOM 1564 O O . ASN B 1 76 ? 6.336 3.609 -6.973 1 93 76 ASN B O 1
ATOM 1568 N N . LEU B 1 77 ? 5.531 2.566 -8.797 1 93.94 77 LEU B N 1
ATOM 1569 C CA . LEU B 1 77 ? 4.547 3.615 -9.031 1 93.94 77 LEU B CA 1
ATOM 1570 C C . LEU B 1 77 ? 3.578 3.729 -7.863 1 93.94 77 LEU B C 1
ATOM 1572 O O . LEU B 1 77 ? 3.305 4.828 -7.379 1 93.94 77 LEU B O 1
ATOM 1576 N N . LEU B 1 78 ? 3.082 2.633 -7.359 1 95.25 78 LEU B N 1
ATOM 1577 C CA . LEU B 1 78 ? 2.127 2.629 -6.258 1 95.25 78 LEU B CA 1
ATOM 1578 C C . LEU B 1 78 ? 2.748 3.221 -5 1 95.25 78 LEU B C 1
ATOM 1580 O O . LEU B 1 78 ? 2.068 3.902 -4.227 1 95.25 78 LEU B O 1
ATOM 1584 N N . ARG B 1 79 ? 3.98 2.986 -4.836 1 92.12 79 ARG B N 1
ATOM 1585 C CA . ARG B 1 79 ? 4.672 3.436 -3.635 1 92.12 79 ARG B CA 1
ATOM 1586 C C . ARG B 1 79 ? 4.984 4.926 -3.707 1 92.12 79 ARG B C 1
ATOM 1588 O O . ARG B 1 79 ? 4.719 5.668 -2.758 1 92.12 79 ARG B O 1
ATOM 1595 N N . HIS B 1 80 ? 5.477 5.387 -4.863 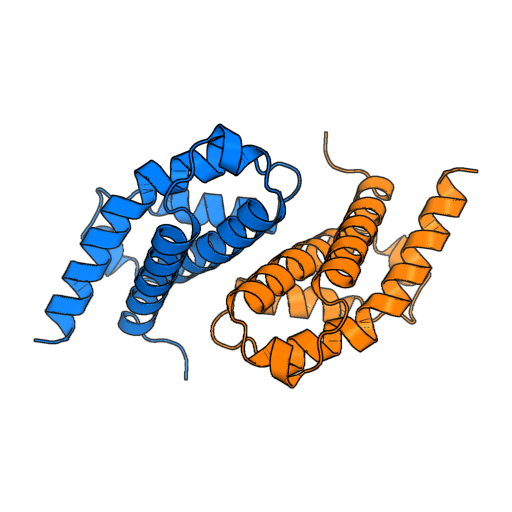1 91.5 80 HIS B N 1
ATOM 1596 C CA . HIS B 1 80 ? 6.051 6.727 -4.918 1 91.5 80 HIS B CA 1
ATOM 1597 C C . HIS B 1 80 ? 5.094 7.711 -5.574 1 91.5 80 HIS B C 1
ATOM 1599 O O . HIS B 1 80 ? 5.141 8.914 -5.297 1 91.5 80 HIS B O 1
ATOM 1605 N N . ALA B 1 81 ? 4.297 7.23 -6.426 1 92.19 81 ALA B N 1
ATOM 1606 C CA . ALA B 1 81 ? 3.404 8.102 -7.184 1 92.19 81 ALA B CA 1
ATOM 1607 C C . ALA B 1 81 ? 1.941 7.789 -6.883 1 92.19 81 ALA B C 1
ATOM 1609 O O . ALA B 1 81 ? 1.128 7.656 -7.801 1 92.19 81 ALA B O 1
ATOM 1610 N N . TYR B 1 82 ? 1.675 7.688 -5.605 1 92.56 82 TYR B N 1
ATOM 1611 C CA . TYR B 1 82 ? 0.323 7.359 -5.168 1 92.56 82 TYR B CA 1
ATOM 1612 C C . TYR B 1 82 ? -0.68 8.391 -5.68 1 92.56 82 TYR B C 1
ATOM 1614 O O . TYR B 1 82 ? -1.852 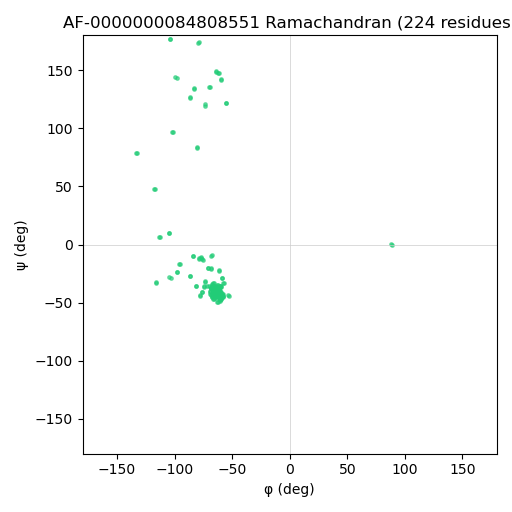8.07 -5.895 1 92.56 82 TYR B O 1
ATOM 1622 N N . HIS B 1 83 ? -0.302 9.586 -5.887 1 90.44 83 HIS B N 1
ATOM 1623 C CA . HIS B 1 83 ? -1.182 10.672 -6.305 1 90.44 83 HIS B CA 1
ATOM 1624 C C . HIS B 1 83 ? -1.479 10.602 -7.797 1 90.44 83 HIS B C 1
ATOM 1626 O O . HIS B 1 83 ? -2.389 11.273 -8.289 1 90.44 83 HIS B O 1
ATOM 1632 N N . SER B 1 84 ? -0.754 9.773 -8.477 1 90.12 84 SER B N 1
ATOM 1633 C CA . SER B 1 84 ? -0.899 9.695 -9.93 1 90.12 84 SER B CA 1
ATOM 1634 C C . SER B 1 84 ? -1.477 8.352 -10.359 1 90.12 84 SER B C 1
ATOM 1636 O O . SER B 1 84 ? -1.562 8.055 -11.547 1 90.12 84 SER B O 1
ATOM 1638 N N . THR B 1 85 ? -1.848 7.586 -9.367 1 92 85 THR B N 1
ATOM 1639 C CA . THR B 1 85 ? -2.414 6.281 -9.695 1 92 85 THR B CA 1
ATOM 1640 C C . THR B 1 85 ? -3.828 6.43 -10.25 1 92 85 THR B C 1
ATOM 1642 O O . THR B 1 85 ? -4.695 7.02 -9.602 1 92 85 THR B O 1
ATOM 1645 N N . ARG B 1 86 ? -4.051 5.965 -11.438 1 93.81 86 ARG B N 1
ATOM 1646 C CA . ARG B 1 86 ? -5.348 6.062 -12.102 1 93.81 86 ARG B CA 1
ATOM 1647 C C . ARG B 1 86 ? -6.121 4.754 -11.984 1 93.81 86 ARG B C 1
ATOM 1649 O O . ARG B 1 86 ? -5.547 3.674 -12.141 1 93.81 86 ARG B O 1
ATOM 1656 N N . ALA B 1 87 ? -7.398 4.883 -11.844 1 96.12 87 ALA B N 1
ATOM 1657 C CA . ALA B 1 87 ? -8.273 3.717 -11.727 1 96.12 87 ALA B CA 1
ATOM 1658 C C . ALA B 1 87 ? -8.18 2.842 -12.977 1 96.12 87 ALA B C 1
ATOM 1660 O O . ALA B 1 87 ? -8.219 1.612 -12.883 1 96.12 87 ALA B O 1
ATOM 1661 N N . ASP B 1 88 ? -8.047 3.504 -14.102 1 95.81 88 ASP B N 1
ATOM 1662 C CA . ASP B 1 88 ? -8.016 2.74 -15.344 1 95.81 88 ASP B CA 1
ATOM 1663 C C . ASP B 1 88 ? -6.746 1.905 -15.453 1 95.81 88 ASP B C 1
ATOM 1665 O O . ASP B 1 88 ? -6.781 0.762 -15.914 1 95.81 88 ASP B O 1
ATOM 1669 N N . THR B 1 89 ? -5.617 2.453 -15 1 94.31 89 THR B N 1
ATOM 1670 C CA . THR B 1 89 ? -4.359 1.712 -15 1 94.31 89 THR B CA 1
ATOM 1671 C C . THR B 1 89 ? -4.434 0.518 -14.055 1 94.31 89 THR B C 1
ATOM 1673 O O . THR B 1 89 ? -4.051 -0.595 -14.422 1 94.31 89 THR B O 1
ATOM 1676 N N . VAL B 1 90 ? -4.973 0.709 -12.914 1 96.62 90 VAL B N 1
ATOM 1677 C CA . VAL B 1 90 ? -5.102 -0.353 -11.922 1 96.62 90 VAL B CA 1
ATOM 1678 C C . VAL B 1 90 ? -6.02 -1.45 -12.461 1 96.62 90 VAL B C 1
ATOM 1680 O O . VAL B 1 90 ? -5.695 -2.637 -12.367 1 96.62 90 VAL B O 1
ATOM 1683 N N . TRP B 1 91 ? -7.043 -1.01 -13.062 1 95.88 91 TRP B N 1
ATOM 1684 C CA . TRP B 1 91 ? -8.031 -1.932 -13.617 1 95.88 91 TRP B CA 1
ATOM 1685 C C . TRP B 1 91 ? -7.426 -2.773 -14.734 1 95.88 91 TRP B C 1
ATOM 1687 O O . TRP B 1 91 ? -7.648 -3.984 -14.797 1 95.88 91 TRP B O 1
ATOM 1697 N N . GLU B 1 92 ? -6.656 -2.174 -15.523 1 93.5 92 GLU B N 1
ATOM 1698 C CA . GLU B 1 92 ? -6.008 -2.867 -16.625 1 93.5 92 GLU B CA 1
ATOM 1699 C C . GLU B 1 92 ? -5.016 -3.91 -16.125 1 93.5 92 GLU B C 1
ATOM 1701 O O . GLU B 1 92 ? -4.93 -5.012 -16.672 1 93.5 92 GLU B O 1
ATOM 1706 N N . ILE B 1 93 ? -4.309 -3.557 -15.125 1 93.56 93 ILE B N 1
ATOM 1707 C CA . ILE B 1 93 ? -3.326 -4.477 -14.562 1 93.56 93 ILE B CA 1
ATOM 1708 C C . ILE B 1 93 ? -4.031 -5.715 -14.016 1 93.56 93 ILE B C 1
ATOM 1710 O O . ILE B 1 93 ? -3.613 -6.844 -14.273 1 93.56 93 ILE B O 1
ATOM 1714 N N . ILE B 1 94 ? -5.102 -5.516 -13.328 1 95.19 94 ILE B N 1
ATOM 1715 C CA . ILE B 1 94 ? -5.859 -6.605 -12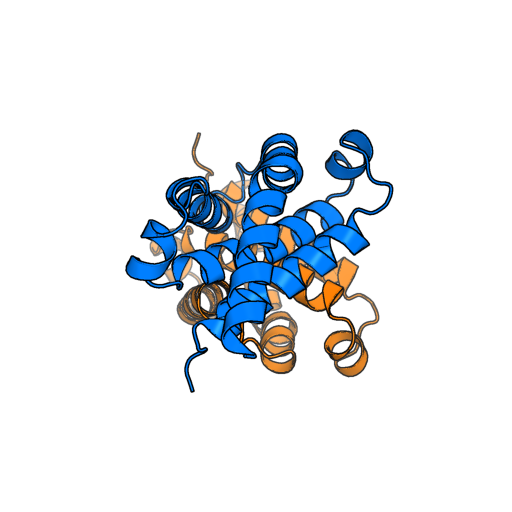.719 1 95.19 94 ILE B CA 1
ATOM 1716 C C . ILE B 1 94 ? -6.387 -7.539 -13.805 1 95.19 94 ILE B C 1
ATOM 1718 O O . ILE B 1 94 ? -6.305 -8.766 -13.672 1 95.19 94 ILE B O 1
ATOM 1722 N N . ARG B 1 95 ? -6.773 -7.004 -14.852 1 93.62 95 ARG B N 1
ATOM 1723 C CA . ARG B 1 95 ? -7.48 -7.777 -15.867 1 93.62 95 ARG B CA 1
ATOM 1724 C C . ARG B 1 95 ? -6.504 -8.453 -16.828 1 93.62 95 ARG B C 1
ATOM 1726 O O . ARG B 1 95 ? -6.773 -9.547 -17.328 1 93.62 95 ARG B O 1
ATOM 1733 N N . ASN B 1 96 ? -5.359 -7.859 -16.984 1 93.25 96 ASN B N 1
ATOM 1734 C CA . ASN B 1 96 ? -4.512 -8.336 -18.078 1 93.25 96 ASN B CA 1
ATOM 1735 C C . ASN B 1 96 ? -3.213 -8.945 -17.547 1 93.25 96 ASN B C 1
ATOM 1737 O O . ASN B 1 96 ? -2.654 -9.859 -18.156 1 93.25 96 ASN B O 1
ATOM 1741 N N . ARG B 1 97 ? -2.727 -8.453 -16.5 1 94.44 97 ARG B N 1
ATOM 1742 C CA . ARG B 1 97 ? -1.396 -8.867 -16.078 1 94.44 97 ARG B CA 1
ATOM 1743 C C . ARG B 1 97 ? -1.478 -9.953 -15 1 94.44 97 ARG B C 1
ATOM 1745 O O . ARG B 1 97 ? -0.582 -10.789 -14.898 1 94.44 97 ARG B O 1
ATOM 1752 N N . LEU B 1 98 ? -2.598 -10.031 -14.273 1 96.56 98 LEU B N 1
ATOM 1753 C CA . LEU B 1 98 ? -2.67 -10.945 -13.141 1 96.56 98 LEU B CA 1
ATOM 1754 C C . LEU B 1 98 ? -2.98 -12.367 -13.609 1 96.56 98 LEU B C 1
ATOM 1756 O O . LEU B 1 98 ? -2.422 -13.336 -13.086 1 96.56 98 LEU B O 1
ATOM 1760 N N . PRO B 1 99 ? -3.812 -12.539 -14.648 1 96.25 99 PRO B N 1
ATOM 1761 C CA . PRO B 1 99 ? -4.18 -13.914 -15.016 1 96.25 99 PRO B CA 1
ATOM 1762 C C . PRO B 1 99 ? -2.977 -14.75 -15.445 1 96.25 99 PRO B C 1
ATOM 1764 O O . PRO B 1 99 ? -2.791 -15.867 -14.945 1 96.25 99 PRO B O 1
ATOM 1767 N N . PRO B 1 100 ? -2.049 -14.227 -16.281 1 96.44 100 PRO B N 1
ATOM 1768 C CA . PRO B 1 100 ? -0.87 -15.039 -16.609 1 96.44 100 PRO B CA 1
ATOM 1769 C C . PRO B 1 100 ? 0.012 -15.297 -15.383 1 96.44 100 PRO B C 1
ATOM 1771 O O . PRO B 1 100 ? 0.588 -16.375 -15.25 1 96.44 100 PRO B O 1
ATOM 1774 N N . LEU B 1 101 ? 0.127 -14.375 -14.523 1 97.19 101 LEU B N 1
ATOM 1775 C CA . LEU B 1 101 ? 0.91 -14.547 -13.305 1 97.19 101 LEU B CA 1
ATOM 1776 C C . LEU B 1 101 ? 0.285 -15.609 -12.406 1 97.19 101 LEU B C 1
ATOM 1778 O O . LEU B 1 101 ? 0.996 -16.438 -11.828 1 97.19 101 LEU B O 1
ATOM 1782 N N . GLN B 1 102 ? -1.023 -15.547 -12.344 1 97.62 102 GLN B N 1
ATOM 1783 C CA . GLN B 1 102 ? -1.745 -16.531 -11.555 1 97.62 102 GLN B CA 1
ATOM 1784 C C . GLN B 1 102 ? -1.49 -17.953 -12.078 1 97.62 102 GLN B C 1
ATOM 1786 O O . GLN B 1 102 ? -1.181 -18.859 -11.312 1 97.62 102 GLN B O 1
ATOM 1791 N N . ALA B 1 103 ? -1.605 -18.156 -13.32 1 97.06 103 ALA B N 1
ATOM 1792 C CA . ALA B 1 103 ? -1.404 -19.453 -13.945 1 97.06 103 ALA B CA 1
ATOM 1793 C C . ALA B 1 103 ? 0.014 -19.969 -13.711 1 97.06 103 ALA B C 1
ATOM 1795 O O . ALA B 1 103 ? 0.212 -21.141 -13.391 1 97.06 103 ALA B O 1
ATOM 1796 N N . PHE B 1 104 ? 0.949 -19.094 -13.812 1 97.44 104 PHE B N 1
ATOM 1797 C CA . PHE B 1 104 ? 2.344 -19.469 -13.602 1 97.44 104 PHE B CA 1
ATOM 1798 C C . PHE B 1 104 ? 2.59 -19.875 -12.156 1 97.44 104 PHE B C 1
ATOM 1800 O O . PHE B 1 104 ? 3.232 -20.891 -11.891 1 97.44 104 PHE B O 1
ATOM 1807 N N . ALA B 1 105 ? 2.074 -19.031 -11.266 1 97.44 105 ALA B N 1
ATOM 1808 C CA . ALA B 1 105 ? 2.248 -19.312 -9.844 1 97.44 105 ALA B CA 1
ATOM 1809 C C . ALA B 1 105 ? 1.629 -20.656 -9.469 1 97.44 105 ALA B C 1
ATOM 1811 O O . ALA B 1 105 ? 2.213 -21.422 -8.695 1 97.44 105 ALA B O 1
ATOM 1812 N N . GLU B 1 106 ? 0.503 -20.906 -10.008 1 97.5 106 GLU B N 1
ATOM 1813 C CA . GLU B 1 106 ? -0.168 -22.172 -9.742 1 97.5 106 GLU B CA 1
ATOM 1814 C C . GLU B 1 106 ? 0.654 -23.359 -10.258 1 97.5 106 GLU B C 1
ATOM 1816 O O . GLU B 1 106 ? 0.796 -24.375 -9.57 1 97.5 106 GLU B O 1
ATOM 1821 N N . ARG B 1 107 ? 1.203 -23.203 -11.391 1 95.75 107 ARG B N 1
ATOM 1822 C CA . ARG B 1 107 ? 2.025 -24.266 -11.969 1 95.75 107 ARG B CA 1
ATOM 1823 C C . ARG B 1 107 ? 3.275 -24.516 -11.133 1 95.75 107 ARG B C 1
ATOM 1825 O O . ARG B 1 107 ? 3.66 -25.656 -10.898 1 95.75 107 ARG B O 1
ATOM 1832 N N . ARG B 1 108 ? 3.846 -23.453 -10.695 1 94.5 108 ARG B N 1
ATOM 1833 C CA . ARG B 1 108 ? 5.082 -23.562 -9.922 1 94.5 108 ARG B CA 1
ATOM 1834 C C . ARG B 1 108 ? 4.836 -24.234 -8.578 1 94.5 108 ARG B C 1
ATOM 1836 O O . ARG B 1 108 ? 5.664 -25.031 -8.117 1 94.5 108 ARG B O 1
ATOM 1843 N N . LEU B 1 109 ? 3.74 -23.875 -7.949 1 94.81 109 LEU B N 1
ATOM 1844 C CA . LEU B 1 109 ? 3.449 -24.438 -6.641 1 94.81 109 LEU B CA 1
ATOM 1845 C C . LEU B 1 109 ? 2.998 -25.891 -6.77 1 94.81 109 LEU B C 1
ATOM 1847 O O . LEU B 1 109 ? 3.207 -26.703 -5.855 1 94.81 109 LEU B O 1
ATOM 1851 N N . HIS B 1 110 ? 2.369 -26.172 -7.816 1 89.06 110 HIS B N 1
ATOM 1852 C CA . HIS B 1 110 ? 1.987 -27.562 -8.055 1 89.06 110 HIS B CA 1
ATOM 1853 C C . HIS B 1 110 ? 3.213 -28.438 -8.305 1 89.06 110 HIS B C 1
ATOM 1855 O O . HIS B 1 110 ? 3.271 -29.578 -7.848 1 89.06 110 HIS B O 1
ATOM 1861 N N . GLN B 1 111 ? 4.172 -27.906 -8.898 1 81.69 111 GLN B N 1
ATOM 1862 C CA . GLN B 1 111 ? 5.395 -28.656 -9.18 1 81.69 111 GLN B CA 1
ATOM 1863 C C . GLN B 1 111 ? 6.23 -28.844 -7.914 1 81.69 111 GLN B C 1
ATOM 1865 O O . GLN B 1 111 ? 6.895 -29.859 -7.75 1 81.69 111 GLN B O 1
ATOM 1870 N N . SER B 1 112 ? 6.234 -27.859 -7.043 1 71.5 112 SER B N 1
ATOM 1871 C CA . SER B 1 112 ? 6.992 -27.969 -5.801 1 71.5 112 SER B CA 1
ATOM 1872 C C . SER B 1 112 ? 6.34 -28.953 -4.844 1 71.5 112 SER B C 1
ATOM 1874 O O . SER B 1 112 ? 6.996 -29.469 -3.939 1 71.5 112 SER B O 1
ATOM 1876 N N . GLY B 1 113 ? 5.051 -29.031 -4.793 1 64.62 113 GLY B N 1
ATOM 1877 C CA . GLY B 1 113 ? 4.383 -30.016 -3.961 1 64.62 113 GLY B CA 1
ATOM 1878 C C . GLY B 1 113 ? 4.598 -31.453 -4.438 1 64.62 113 GLY B C 1
ATOM 1879 O O . GLY B 1 113 ? 4.281 -32.406 -3.723 1 64.62 113 GLY B O 1
ATOM 1880 N N . GLU B 1 114 ? 5.184 -31.766 -5.605 1 49.22 114 GLU B N 1
ATOM 1881 C CA . GLU B 1 114 ? 5.512 -33.125 -6.047 1 49.22 114 GLU B CA 1
ATOM 1882 C C . GLU B 1 114 ? 6.984 -33.438 -5.793 1 49.22 114 GLU B C 1
ATOM 1884 O O . GLU B 1 114 ? 7.816 -32.531 -5.723 1 49.22 114 GLU B O 1
#

Nearest PDB structures (foldseek):
  2lfd-assembly1_A  TM=4.128E-01  e=1.370E+00  Escherichia coli
  2lfd-assembly1_A  TM=4.114E-01  e=1.125E+00  Escherichia coli

Radius of gyration: 18.52 Å; Cα contacts (8 Å, |Δi|>4): 199; chains: 2; bounding box: 36×66×40 Å

Organism: Rhodopseudomonas palustris (strain HaA2) (NCBI:txid316058)

InterPro domains:
  IPR008201 Ribonuclease HepT-like [PF01934] (12-107)

pLDDT: mean 94.64, std 6.59, range [48.09, 98.56]